Protein AF-A0A1H4CIN2-F1 (afdb_monomer)

Foldseek 3Di:
DDDPDDPPPPVPPPVVDDDDDDAQFWFFFDPDPPGHTFTWGWHDDPDPFWTWTHGPVDPPPDDIDIGGPVRGDGGPVCVVVVVVVVVVVVVQVVCVVVVHDDDDPPPPVVVVVPPDDDPPDPPPPPDPPCPPDPDDQKDALCRLCVVVVHDSVVVVVCVVVVLQDWDDDPNGTMHGPVSSVVSVVPDDDDDD

Sequence (192 aa):
MRNIAYPSAMSDVDVSRRPQMEVDQVWAWHSKKHGSLVPARITDTSGRIRVRAQRTDLPDSAPPIDDLRVNFWCLWDQRDAYLEMRHWLGARLTALQRGEPVGPPNRPWERRKRDGGVSDAYVIREAPSAMSAPRRVAYTLSAAAEECGVSPSFLREFVNHNDLVVHYANSKVIILAEDLHSWIESLPTERA

pLDDT: mean 78.69, std 22.23, range [24.52, 98.06]

Secondary structure (DSSP, 8-state):
---------SS---TTSPPPP-TT-EEEE-SSTTPPPEEEEEEE--SSSEEEEEESSS-TTSPPEEEEGGGEEEEGGGHHHHHHHHHHHHHHHHHHHTT----S---GGGGGGTTS----------------PPPPSEEEHHHHHHHHTS-HHHHHHHHHHT-S--EEETTEEEEEHHHHHHHHHHSPPP--

Nearest PDB structures (foldseek):
  6ama-assembly1_B  TM=7.822E-01  e=9.815E-02  Streptomyces venezuelae
  3mp8-assembly1_A  TM=7.828E-01  e=1.783E+00  Escherichia coli K-12
  6t83-assembly1_Ey  TM=5.391E-01  e=1.318E+00  Saccharomyces cerevisiae
  3jbp-assembly1_AI  TM=6.233E-01  e=4.688E+00  Plasmodium falciparum 3D7
  7r81-assembly1_H1  TM=5.371E-01  e=4.980E+00  Neurospora crassa

Mean predicted aligned error: 17.15 Å

Solvent-accessible surface area (backbone atoms only — not comparable to full-atom values): 12129 Å² total; per-residue (Å²): 134,86,82,81,78,77,79,92,69,76,86,76,66,57,82,87,59,75,77,84,82,52,68,73,42,48,24,27,28,40,97,45,102,83,48,74,73,42,52,27,29,26,70,40,64,89,46,94,57,41,34,31,25,39,52,71,88,50,63,89,87,54,81,66,46,76,43,52,50,83,45,48,75,46,49,44,93,46,41,63,64,50,50,54,50,52,51,51,52,51,53,50,52,55,33,54,76,70,72,45,86,80,70,78,84,81,52,78,80,61,60,76,67,73,86,67,85,81,84,77,74,79,73,76,70,72,72,79,74,85,66,75,69,79,78,66,69,60,29,44,61,61,55,46,16,62,73,71,74,48,53,50,67,58,57,48,50,36,44,75,70,66,70,41,74,72,44,70,65,95,84,43,66,34,32,42,44,66,48,54,50,54,45,60,71,67,50,85,77,83,79,130

Radius of gyration: 24.26 Å; Cα contacts (8 Å, |Δi|>4): 176; chains: 1; bounding box: 50×56×61 Å

Structure (mmCIF, N/CA/C/O backbone):
data_AF-A0A1H4CIN2-F1
#
_entry.id   AF-A0A1H4CIN2-F1
#
loop_
_atom_site.group_PDB
_atom_site.id
_atom_site.type_symbol
_atom_site.label_atom_id
_atom_site.label_alt_id
_atom_site.label_comp_id
_atom_site.label_asym_id
_atom_site.label_entity_id
_atom_site.label_seq_id
_atom_site.pdbx_PDB_ins_code
_atom_site.Cartn_x
_atom_site.Cartn_y
_atom_site.Cartn_z
_atom_site.occupancy
_atom_site.B_iso_or_equiv
_atom_site.auth_seq_id
_atom_site.auth_comp_id
_atom_site.auth_asym_id
_atom_site.auth_atom_id
_atom_site.pdbx_PDB_model_num
ATOM 1 N N . MET A 1 1 ? -6.478 -34.739 -26.837 1.00 37.50 1 MET A N 1
ATOM 2 C CA . MET A 1 1 ? -6.104 -33.322 -27.059 1.00 37.50 1 MET A CA 1
ATOM 3 C C . MET A 1 1 ? -6.449 -32.542 -25.796 1.00 37.50 1 MET A C 1
ATOM 5 O O . MET A 1 1 ? -7.388 -32.922 -25.114 1.00 37.50 1 MET A O 1
ATOM 9 N N . ARG A 1 2 ? -5.581 -31.609 -25.395 1.00 31.22 2 ARG A N 1
ATOM 10 C CA . ARG A 1 2 ? -5.331 -31.212 -23.997 1.00 31.22 2 ARG A CA 1
ATOM 11 C C . ARG A 1 2 ? -6.478 -30.401 -23.372 1.00 31.22 2 ARG A C 1
ATOM 13 O O . ARG A 1 2 ? -6.851 -29.362 -23.900 1.00 31.22 2 ARG A O 1
ATOM 20 N N . ASN A 1 3 ? -6.958 -30.869 -22.219 1.00 24.52 3 ASN A N 1
ATOM 21 C CA . ASN A 1 3 ? -7.787 -30.115 -21.279 1.00 24.52 3 ASN A CA 1
ATOM 22 C C . ASN A 1 3 ? -6.940 -28.990 -20.668 1.00 24.52 3 ASN A C 1
ATOM 24 O O . ASN A 1 3 ? -5.958 -29.269 -19.980 1.00 24.52 3 ASN A O 1
ATOM 28 N N . ILE A 1 4 ? -7.310 -27.734 -20.912 1.00 30.77 4 ILE A N 1
ATOM 29 C CA . ILE A 1 4 ? -6.764 -26.587 -20.182 1.00 30.77 4 ILE A CA 1
ATOM 30 C C . ILE A 1 4 ? -7.596 -26.465 -18.906 1.00 30.77 4 ILE A C 1
ATOM 32 O O . ILE A 1 4 ? -8.681 -25.888 -18.902 1.00 30.77 4 ILE A O 1
ATOM 36 N N . ALA A 1 5 ? -7.114 -27.086 -17.832 1.00 28.55 5 ALA A N 1
ATOM 37 C CA . ALA A 1 5 ? -7.638 -26.842 -16.499 1.00 28.55 5 ALA A CA 1
ATOM 38 C C . ALA A 1 5 ? -7.259 -25.410 -16.098 1.00 28.55 5 ALA A C 1
ATOM 40 O O . ALA A 1 5 ? -6.078 -25.097 -15.954 1.00 28.55 5 ALA A O 1
ATOM 41 N N . TYR A 1 6 ? -8.252 -24.535 -15.940 1.00 31.67 6 TYR A N 1
ATOM 42 C CA . TYR A 1 6 ? -8.041 -23.249 -15.281 1.00 31.67 6 TYR A CA 1
ATOM 43 C C . TYR A 1 6 ? -7.752 -23.519 -13.798 1.00 31.67 6 TYR A C 1
ATOM 45 O O . TYR A 1 6 ? -8.560 -24.187 -13.145 1.00 31.67 6 TYR A O 1
ATOM 53 N N . PRO A 1 7 ? -6.620 -23.052 -13.243 1.00 34.38 7 PRO A N 1
ATOM 54 C CA . PRO A 1 7 ? -6.323 -23.263 -11.839 1.00 34.38 7 PRO A CA 1
ATOM 55 C C . PRO A 1 7 ? -7.346 -22.513 -10.984 1.00 34.38 7 PRO A C 1
ATOM 57 O O . PRO A 1 7 ? -7.502 -21.296 -11.070 1.00 34.38 7 PRO A O 1
ATOM 60 N N . SER A 1 8 ? -8.033 -23.273 -10.137 1.00 37.00 8 SER A N 1
ATOM 61 C CA . SER A 1 8 ? -8.977 -22.823 -9.113 1.00 37.00 8 SER A CA 1
ATOM 62 C C . SER A 1 8 ? -8.246 -22.125 -7.947 1.00 37.00 8 SER A C 1
ATOM 64 O O . SER A 1 8 ? -8.440 -22.477 -6.790 1.00 37.00 8 SER A O 1
ATOM 66 N N . ALA A 1 9 ? -7.358 -21.173 -8.257 1.00 37.25 9 ALA A N 1
ATOM 67 C CA . ALA A 1 9 ? -6.330 -20.638 -7.361 1.00 37.25 9 ALA A CA 1
ATOM 68 C C . ALA A 1 9 ? -6.414 -19.107 -7.193 1.00 37.25 9 ALA A C 1
ATOM 70 O O . ALA A 1 9 ? -5.410 -18.405 -7.263 1.00 37.25 9 ALA A O 1
ATOM 71 N N . MET A 1 10 ? -7.617 -18.566 -6.981 1.00 39.25 10 MET A N 1
ATOM 72 C CA . MET A 1 10 ? -7.801 -17.156 -6.576 1.00 39.25 10 MET A CA 1
ATOM 73 C C . MET A 1 10 ? -8.381 -16.991 -5.162 1.00 39.25 10 MET A C 1
ATOM 75 O O . MET A 1 10 ? -8.721 -15.878 -4.767 1.00 39.25 10 MET A O 1
ATOM 79 N N . SER A 1 11 ? -8.504 -18.073 -4.390 1.00 39.62 11 SER A N 1
ATOM 80 C CA . SER A 1 11 ? -8.902 -18.033 -2.974 1.00 39.62 11 SER A CA 1
ATOM 81 C C . SER A 1 11 ? -7.735 -17.775 -2.012 1.00 39.62 11 SER A C 1
ATOM 83 O O . SER A 1 11 ? -7.990 -17.337 -0.899 1.00 39.62 11 SER A O 1
ATOM 85 N N . ASP A 1 12 ? -6.486 -17.949 -2.462 1.00 34.50 12 ASP A N 1
ATOM 86 C CA . ASP A 1 12 ? -5.261 -17.774 -1.658 1.00 34.50 12 ASP A CA 1
ATOM 87 C C . ASP A 1 12 ? -4.277 -16.770 -2.280 1.00 34.50 12 ASP A C 1
ATOM 89 O O . ASP A 1 12 ? -3.063 -16.857 -2.086 1.00 34.50 12 ASP A O 1
ATOM 93 N N . VAL A 1 13 ? -4.765 -15.797 -3.060 1.00 43.66 13 VAL A N 1
ATOM 94 C CA . VAL A 1 13 ? -3.913 -14.657 -3.416 1.00 43.66 13 VAL A CA 1
ATOM 95 C C . VAL A 1 13 ? -3.816 -13.795 -2.169 1.00 43.66 13 VAL A C 1
ATOM 97 O O . VAL A 1 13 ? -4.656 -12.928 -1.928 1.00 43.66 13 VAL A O 1
ATOM 100 N N . ASP A 1 14 ? -2.795 -14.068 -1.362 1.00 41.41 14 ASP A N 1
ATOM 101 C CA . ASP A 1 14 ? -2.304 -13.148 -0.351 1.00 41.41 14 ASP A CA 1
ATOM 102 C C . ASP A 1 14 ? -1.889 -11.848 -1.057 1.00 41.41 14 ASP A C 1
ATOM 104 O O . ASP A 1 14 ? -0.736 -11.635 -1.431 1.00 41.41 14 ASP A O 1
ATOM 108 N N . VAL A 1 15 ? -2.868 -10.965 -1.264 1.00 44.53 15 VAL A N 1
ATOM 109 C CA . VAL A 1 15 ? -2.703 -9.628 -1.849 1.00 44.53 15 VAL A CA 1
ATOM 110 C C . VAL A 1 15 ? -1.723 -8.770 -1.044 1.00 44.53 15 VAL A C 1
ATOM 112 O O . VAL A 1 15 ? -1.296 -7.724 -1.535 1.00 44.53 15 VAL A O 1
ATOM 115 N N . SER A 1 16 ? -1.335 -9.196 0.167 1.00 44.06 16 SER A N 1
ATOM 116 C CA . SER A 1 16 ? -0.325 -8.508 0.968 1.00 44.06 16 SER A CA 1
ATOM 117 C C . SER A 1 16 ? 1.109 -8.780 0.493 1.00 44.06 16 SER A C 1
ATOM 119 O O . SER A 1 16 ? 1.984 -7.932 0.693 1.00 44.06 16 SER A O 1
ATOM 121 N N . ARG A 1 17 ? 1.367 -9.888 -0.221 1.00 56.72 17 ARG A N 1
ATOM 122 C CA . ARG A 1 17 ? 2.682 -10.196 -0.802 1.00 56.72 17 ARG A CA 1
ATOM 123 C C . ARG A 1 17 ? 2.666 -9.992 -2.310 1.00 56.72 17 ARG A C 1
ATOM 125 O O . ARG A 1 17 ? 2.213 -10.839 -3.072 1.00 56.72 17 ARG A O 1
ATOM 132 N N . ARG A 1 18 ? 3.231 -8.865 -2.762 1.00 67.06 18 ARG A N 1
ATOM 133 C CA . ARG A 1 18 ? 3.520 -8.678 -4.192 1.00 67.06 18 ARG A CA 1
ATOM 134 C C . ARG A 1 18 ? 4.393 -9.843 -4.683 1.00 67.06 18 ARG A C 1
ATOM 136 O O . ARG A 1 18 ? 5.397 -10.126 -4.021 1.00 67.06 18 ARG A O 1
ATOM 143 N N . PRO A 1 19 ? 4.063 -10.473 -5.826 1.00 78.88 19 PRO A N 1
ATOM 144 C CA . PRO A 1 19 ? 4.885 -11.540 -6.369 1.00 78.88 19 PRO A CA 1
ATOM 145 C C . PRO A 1 19 ? 6.327 -11.064 -6.576 1.00 78.88 19 PRO A C 1
ATOM 147 O O . PRO A 1 19 ? 6.600 -9.877 -6.818 1.00 78.88 19 PRO A O 1
ATOM 150 N N . GLN A 1 20 ? 7.272 -11.988 -6.424 1.00 88.88 20 GLN A N 1
ATOM 151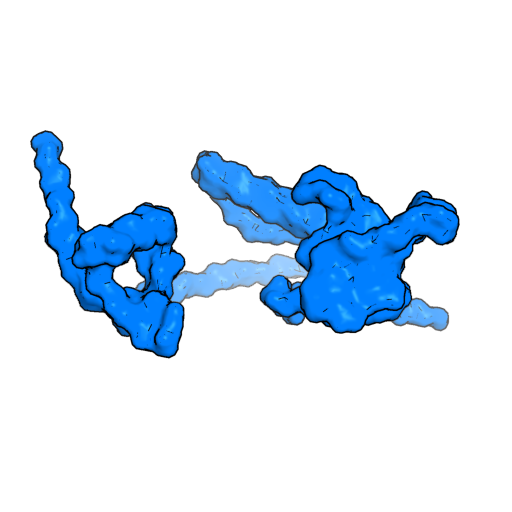 C CA . GLN A 1 20 ? 8.670 -11.684 -6.675 1.00 88.88 20 GLN A CA 1
ATOM 152 C C . GLN A 1 20 ? 8.857 -11.437 -8.178 1.00 88.88 20 GLN A C 1
ATOM 154 O O . GLN A 1 20 ? 8.553 -12.302 -8.986 1.00 88.88 20 GLN A O 1
ATOM 159 N N . MET A 1 21 ? 9.307 -10.234 -8.545 1.00 94.06 21 MET A N 1
ATOM 160 C CA . MET A 1 21 ? 9.685 -9.909 -9.919 1.00 94.06 21 MET A CA 1
ATOM 161 C C . MET A 1 21 ? 10.936 -10.690 -10.302 1.00 94.06 21 MET A C 1
ATOM 163 O O . MET A 1 21 ? 11.905 -10.689 -9.537 1.00 94.06 21 MET A O 1
ATOM 167 N N . GLU A 1 22 ? 10.912 -11.287 -11.486 1.00 95.06 22 GLU A N 1
ATOM 168 C CA . GLU A 1 22 ? 12.031 -12.018 -12.079 1.00 95.06 22 GLU A CA 1
ATOM 169 C C . GLU A 1 22 ? 12.402 -11.399 -13.430 1.00 95.06 22 GLU A C 1
ATOM 171 O O . GLU A 1 22 ? 11.578 -10.745 -14.077 1.00 95.06 22 GLU A O 1
ATOM 176 N N . VAL A 1 23 ? 13.652 -11.601 -13.849 1.00 96.56 23 VAL A N 1
ATOM 177 C CA . VAL A 1 23 ? 14.140 -11.196 -15.176 1.00 96.56 23 VAL A CA 1
ATOM 178 C C . VAL A 1 23 ? 13.324 -11.914 -16.263 1.00 96.56 23 VAL A C 1
ATOM 180 O O . VAL A 1 23 ? 12.830 -13.016 -16.047 1.00 96.56 23 VAL A O 1
ATOM 183 N N . ASP A 1 24 ? 13.129 -11.254 -17.404 1.00 96.88 24 ASP A N 1
ATOM 184 C CA . ASP A 1 24 ? 12.328 -11.681 -18.562 1.00 96.88 24 ASP A CA 1
ATOM 185 C C . ASP A 1 24 ? 10.804 -11.738 -18.377 1.00 96.88 24 ASP A C 1
ATOM 187 O O . ASP A 1 24 ? 10.074 -11.851 -19.368 1.00 96.88 24 ASP A O 1
ATOM 191 N N . GLN A 1 25 ? 10.284 -11.564 -17.160 1.00 97.19 25 GLN A N 1
ATOM 192 C CA . GLN A 1 25 ? 8.843 -11.420 -16.949 1.00 97.19 25 GLN A CA 1
ATOM 193 C C . GLN A 1 25 ? 8.321 -10.110 -17.554 1.00 97.19 25 GLN A C 1
ATOM 195 O O . GLN A 1 25 ? 8.983 -9.075 -17.489 1.00 97.19 25 GLN A O 1
ATOM 200 N N . VAL A 1 26 ? 7.095 -10.118 -18.086 1.00 97.50 26 VAL A N 1
ATOM 201 C CA . VAL A 1 26 ? 6.425 -8.903 -18.576 1.00 97.50 26 VAL A CA 1
ATOM 202 C C . VAL A 1 26 ? 5.431 -8.416 -17.528 1.00 97.50 26 VAL A C 1
ATOM 204 O O . VAL A 1 26 ? 4.499 -9.127 -17.159 1.00 97.50 26 VAL A O 1
ATOM 207 N N . TRP A 1 27 ? 5.628 -7.191 -17.058 1.00 97.38 27 TRP A N 1
ATOM 208 C CA . TRP A 1 27 ? 4.834 -6.555 -16.015 1.00 97.38 27 TRP A CA 1
ATOM 209 C C . TRP A 1 27 ? 4.073 -5.347 -16.554 1.00 97.38 27 TRP A C 1
ATOM 211 O O . TRP A 1 27 ? 4.514 -4.655 -17.472 1.00 97.38 27 TRP A O 1
ATOM 221 N N . ALA A 1 28 ? 2.925 -5.069 -15.945 1.00 96.62 28 ALA A N 1
ATOM 222 C CA . ALA A 1 28 ? 2.161 -3.857 -16.176 1.00 96.62 28 ALA A CA 1
ATOM 223 C C . ALA A 1 28 ? 2.806 -2.678 -15.431 1.00 96.62 28 ALA A C 1
ATOM 225 O O . ALA A 1 28 ? 2.755 -2.599 -14.198 1.00 96.62 28 ALA A O 1
ATOM 226 N N . TRP A 1 29 ? 3.400 -1.760 -16.192 1.00 96.50 29 TRP A N 1
ATOM 227 C CA . TRP A 1 29 ? 4.086 -0.569 -15.691 1.00 96.50 29 TRP A CA 1
ATOM 228 C C . TRP A 1 29 ? 3.343 0.712 -16.083 1.00 96.50 29 TRP A C 1
ATOM 230 O O . TRP A 1 29 ? 2.664 0.765 -17.107 1.00 96.50 29 TRP A O 1
ATOM 240 N N . HIS A 1 30 ? 3.493 1.771 -15.285 1.00 93.56 30 HIS A N 1
ATOM 241 C CA . HIS A 1 30 ? 3.115 3.128 -15.680 1.00 93.56 30 HIS A CA 1
ATOM 242 C C . HIS A 1 30 ? 4.168 4.146 -15.220 1.00 93.56 30 HIS A C 1
ATOM 244 O O . HIS A 1 30 ? 4.752 4.005 -14.148 1.00 93.56 30 HIS A O 1
ATOM 250 N N . SER A 1 31 ? 4.335 5.247 -15.953 1.00 84.06 31 SER A N 1
ATOM 251 C CA . SER A 1 31 ? 5.223 6.352 -15.543 1.00 84.06 31 SER A CA 1
ATOM 252 C C . SER A 1 31 ? 4.582 7.342 -14.565 1.00 84.06 31 SER A C 1
ATOM 254 O O . SER A 1 31 ? 5.268 8.162 -13.962 1.00 84.06 31 SER A O 1
ATOM 256 N N . LYS A 1 32 ? 3.250 7.318 -14.428 1.00 85.44 32 LYS A N 1
ATOM 257 C CA . LYS A 1 32 ? 2.472 8.293 -13.648 1.00 85.44 32 LYS A CA 1
ATOM 258 C C . LYS A 1 32 ? 1.407 7.583 -12.824 1.00 85.44 32 LYS A C 1
ATOM 260 O O . LYS A 1 32 ? 0.792 6.649 -13.319 1.00 85.44 32 LYS A O 1
ATOM 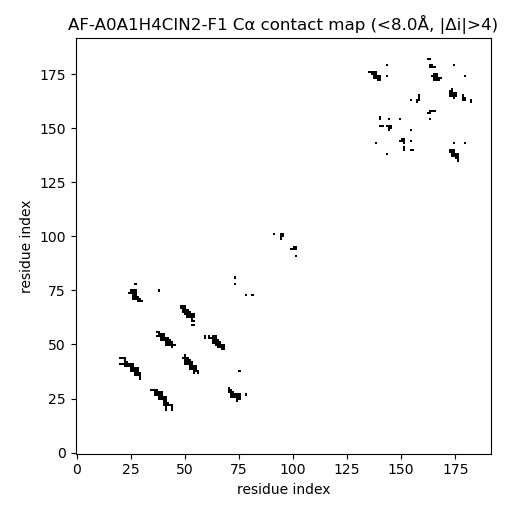265 N N . LYS A 1 33 ? 1.094 8.115 -11.636 1.00 72.44 33 LYS A N 1
ATOM 266 C CA . LYS A 1 33 ? 0.115 7.588 -10.651 1.00 72.44 33 LYS A CA 1
ATOM 267 C C . LYS A 1 33 ? -1.269 7.203 -11.229 1.00 72.44 33 LYS A C 1
ATOM 269 O O . LYS A 1 33 ? -1.980 6.384 -10.647 1.00 72.44 33 LYS A O 1
ATOM 274 N N . HIS A 1 34 ? -1.641 7.765 -12.382 1.00 73.00 34 HIS A N 1
ATOM 275 C CA . HIS A 1 34 ? -2.892 7.495 -13.106 1.00 73.00 34 HIS A CA 1
ATOM 276 C C . HIS A 1 34 ? -2.683 7.261 -14.616 1.00 73.00 34 HIS A C 1
ATOM 278 O O . HIS A 1 34 ? -3.601 7.454 -15.407 1.00 73.00 34 HIS A O 1
ATOM 284 N N . GLY A 1 35 ? -1.468 6.897 -15.033 1.00 82.06 35 GLY A N 1
ATOM 285 C CA . GLY A 1 35 ? -1.170 6.590 -16.429 1.00 82.06 35 GLY A CA 1
ATOM 286 C C . GLY A 1 35 ? -1.794 5.269 -16.879 1.00 82.06 35 GLY A C 1
ATOM 287 O O . GLY A 1 35 ? -2.092 4.396 -16.063 1.00 82.06 35 GLY A O 1
ATOM 288 N N . SER A 1 36 ? -1.954 5.117 -18.195 1.00 90.19 36 SER A N 1
ATOM 289 C CA . SER A 1 36 ? -2.284 3.818 -18.785 1.00 90.19 36 SER A CA 1
ATOM 290 C C . SER A 1 36 ? -1.163 2.821 -18.502 1.00 90.19 36 SER A C 1
ATOM 292 O O . SER A 1 36 ? 0.014 3.166 -18.610 1.00 90.19 36 SER A O 1
ATOM 294 N N . LEU A 1 37 ? -1.539 1.595 -18.136 1.00 94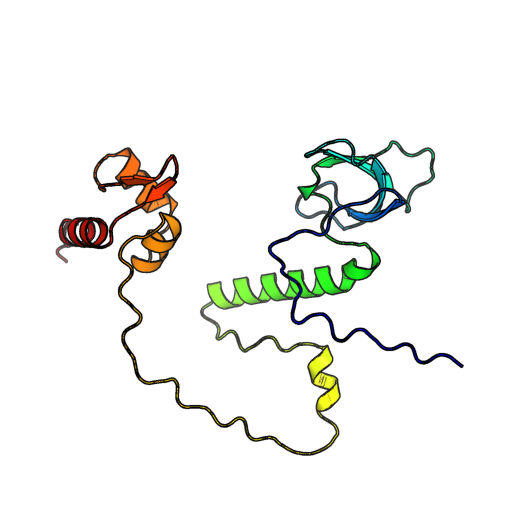.31 37 LEU A N 1
ATOM 295 C CA . LEU A 1 37 ? -0.587 0.502 -17.970 1.00 94.31 37 LEU A CA 1
ATOM 296 C C . LEU A 1 37 ? -0.056 0.081 -19.340 1.00 94.31 37 LEU A C 1
ATOM 298 O O . LEU A 1 37 ? -0.845 -0.165 -20.253 1.00 94.31 37 LEU A O 1
ATOM 302 N N . VAL A 1 38 ? 1.262 -0.034 -19.452 1.00 96.25 38 VAL A N 1
ATOM 303 C CA . VAL A 1 38 ? 1.963 -0.505 -20.649 1.00 96.25 38 VAL A CA 1
ATOM 304 C C . VAL A 1 38 ? 2.837 -1.718 -20.301 1.00 96.25 38 VAL A C 1
ATOM 306 O O . VAL A 1 38 ? 3.247 -1.863 -19.142 1.00 96.25 38 VAL A O 1
ATOM 309 N N . PRO A 1 39 ? 3.105 -2.608 -21.268 1.00 97.50 39 PRO A N 1
ATOM 310 C CA . PRO A 1 39 ? 3.846 -3.834 -21.010 1.00 97.50 39 PRO A CA 1
ATOM 311 C C . PRO A 1 39 ? 5.355 -3.579 -20.962 1.00 97.50 39 PRO A C 1
ATOM 313 O O . PRO A 1 39 ? 5.958 -3.142 -21.947 1.00 97.50 39 PRO A O 1
ATOM 316 N N . ALA A 1 40 ? 5.983 -3.908 -19.835 1.00 97.69 40 ALA A N 1
ATOM 317 C CA . ALA A 1 40 ? 7.417 -3.752 -19.618 1.00 97.69 40 ALA A CA 1
ATOM 318 C C . ALA A 1 40 ? 8.061 -5.090 -19.227 1.00 97.69 40 ALA A C 1
ATOM 320 O O . ALA A 1 40 ? 7.701 -5.686 -18.213 1.00 97.69 40 ALA A O 1
ATOM 321 N N . ARG A 1 41 ? 9.019 -5.562 -20.028 1.00 98.06 41 ARG A N 1
ATOM 322 C CA . ARG A 1 41 ? 9.817 -6.760 -19.751 1.00 98.06 41 ARG A CA 1
ATOM 323 C C . ARG A 1 41 ? 10.941 -6.421 -18.785 1.00 98.06 41 ARG A C 1
ATOM 325 O O . ARG A 1 41 ? 11.718 -5.515 -19.060 1.00 98.06 41 ARG A O 1
ATOM 332 N N . ILE A 1 42 ? 11.052 -7.146 -17.685 1.00 97.81 42 ILE A N 1
ATOM 333 C CA . ILE A 1 42 ? 12.082 -6.913 -16.674 1.00 97.81 42 ILE A CA 1
ATOM 334 C C . ILE A 1 42 ? 13.444 -7.361 -17.199 1.00 97.81 42 ILE A C 1
ATOM 336 O O . ILE A 1 42 ? 13.5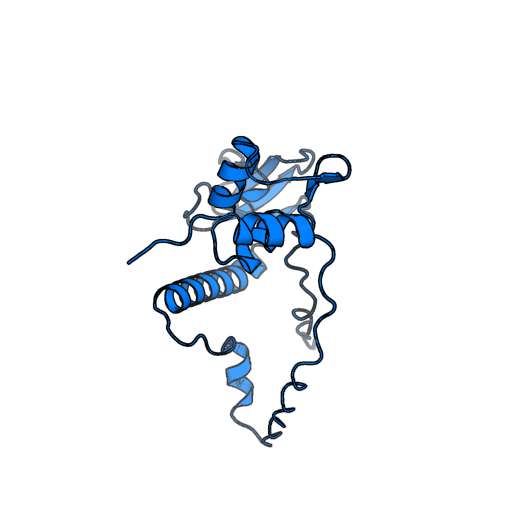88 -8.483 -17.672 1.00 97.81 42 ILE A O 1
ATOM 340 N N . THR A 1 43 ? 14.443 -6.487 -17.107 1.00 97.44 43 THR A N 1
ATOM 341 C CA . THR A 1 43 ? 15.817 -6.766 -17.551 1.00 97.44 43 THR A CA 1
ATOM 342 C C . THR A 1 43 ? 16.789 -6.891 -16.384 1.00 97.44 43 THR A C 1
ATOM 344 O O . THR A 1 43 ? 17.775 -7.610 -16.496 1.00 97.44 43 THR A O 1
ATOM 347 N N . ASP A 1 44 ? 16.516 -6.232 -15.255 1.00 96.44 44 ASP A N 1
ATOM 348 C CA . ASP A 1 44 ? 17.372 -6.292 -14.069 1.00 96.44 44 ASP A CA 1
ATOM 349 C C . ASP A 1 44 ? 16.568 -6.069 -12.777 1.00 96.44 44 ASP A C 1
ATOM 351 O O . ASP A 1 44 ? 15.845 -5.078 -12.632 1.00 96.44 44 ASP A O 1
ATOM 355 N N . THR A 1 45 ? 16.730 -6.989 -11.822 1.00 94.31 45 THR A N 1
ATOM 356 C CA . THR A 1 45 ? 16.130 -6.960 -10.476 1.00 94.31 45 THR A CA 1
ATOM 357 C C . THR A 1 45 ? 17.172 -6.895 -9.355 1.00 9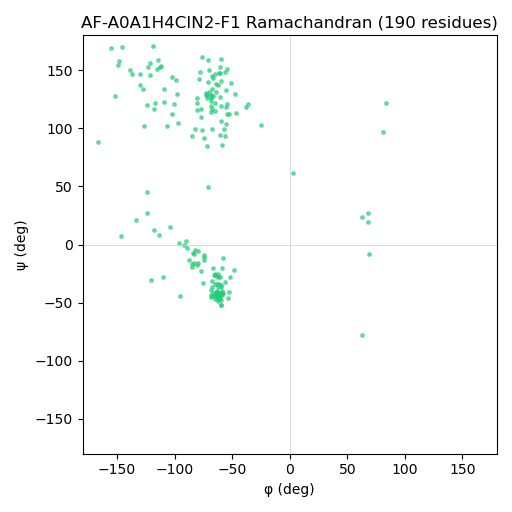4.31 45 THR A C 1
ATOM 359 O O . THR A 1 45 ? 16.835 -7.140 -8.198 1.00 94.31 45 THR A O 1
ATOM 362 N N . SER A 1 46 ? 18.439 -6.610 -9.670 1.00 88.06 46 SER A N 1
ATOM 363 C CA . SER A 1 46 ? 19.535 -6.501 -8.695 1.00 88.06 46 SER A CA 1
ATOM 364 C C . SER A 1 46 ? 19.289 -5.402 -7.654 1.00 88.06 46 SER A C 1
ATOM 366 O O . SER A 1 46 ? 19.723 -5.501 -6.504 1.00 88.06 46 SER A O 1
ATOM 368 N N . GLY A 1 47 ? 18.531 -4.367 -8.027 1.00 85.06 47 GLY A N 1
ATOM 369 C CA . GLY A 1 47 ? 18.073 -3.327 -7.121 1.00 85.06 47 GLY A CA 1
ATOM 370 C C . GLY A 1 47 ? 16.990 -3.822 -6.158 1.00 85.06 47 GLY A C 1
ATOM 371 O O . GLY A 1 47 ? 15.943 -4.326 -6.556 1.00 85.06 47 GLY A O 1
ATOM 372 N N . ARG A 1 48 ? 17.182 -3.579 -4.854 1.00 84.06 48 ARG A N 1
ATOM 373 C CA . ARG A 1 48 ? 16.174 -3.911 -3.826 1.00 84.06 48 ARG A CA 1
ATOM 374 C C . ARG A 1 48 ? 14.849 -3.160 -4.023 1.00 84.06 48 ARG A C 1
ATOM 376 O O . ARG A 1 48 ? 13.787 -3.680 -3.691 1.00 84.06 48 ARG A O 1
ATOM 383 N N . ILE A 1 49 ? 14.921 -1.921 -4.513 1.00 90.38 49 ILE A N 1
ATOM 384 C CA . ILE A 1 49 ? 13.773 -1.004 -4.643 1.00 90.38 49 ILE A CA 1
ATOM 385 C C . ILE A 1 49 ? 13.557 -0.572 -6.097 1.00 90.38 49 ILE A C 1
ATOM 387 O O . ILE A 1 49 ? 12.422 -0.305 -6.486 1.00 90.38 49 ILE A O 1
ATOM 391 N N . ARG A 1 50 ? 14.624 -0.497 -6.898 1.00 93.88 50 ARG A N 1
ATOM 392 C CA . ARG A 1 50 ? 14.571 -0.099 -8.308 1.00 93.88 50 ARG A CA 1
ATOM 393 C C . ARG A 1 50 ? 14.668 -1.324 -9.202 1.00 93.88 50 ARG A C 1
ATOM 395 O O . ARG A 1 50 ? 15.381 -2.265 -8.869 1.00 93.88 50 ARG A O 1
ATOM 402 N N . VAL A 1 51 ? 13.955 -1.287 -10.315 1.00 95.25 51 VAL A N 1
ATOM 403 C CA . VAL A 1 51 ? 13.916 -2.348 -11.318 1.00 95.25 51 VAL A CA 1
ATOM 404 C C . VAL A 1 51 ? 14.160 -1.707 -12.674 1.00 95.25 51 VAL A C 1
ATOM 406 O O . VAL A 1 51 ? 13.605 -0.639 -12.956 1.00 95.25 51 VAL A O 1
ATOM 409 N N . ARG A 1 52 ? 14.980 -2.354 -13.508 1.00 97.19 52 ARG A N 1
ATOM 410 C CA . ARG A 1 52 ? 15.106 -1.966 -14.913 1.00 97.19 52 ARG A CA 1
ATOM 411 C C . ARG A 1 52 ? 14.260 -2.860 -15.795 1.00 97.19 52 ARG A C 1
ATOM 413 O O . ARG A 1 52 ? 14.143 -4.064 -15.554 1.00 97.19 52 ARG A O 1
ATOM 420 N N . ALA A 1 53 ? 13.653 -2.254 -16.804 1.00 97.56 53 ALA A N 1
ATOM 421 C CA . ALA A 1 53 ? 12.774 -2.939 -17.733 1.00 97.56 53 ALA A CA 1
ATOM 422 C C . ALA A 1 53 ? 12.842 -2.320 -19.134 1.00 97.56 53 ALA A C 1
ATOM 424 O O . ALA A 1 53 ? 13.178 -1.151 -19.289 1.00 97.56 53 ALA A O 1
ATOM 425 N N . GLN A 1 54 ? 12.468 -3.086 -20.152 1.00 97.94 54 GLN A N 1
ATOM 426 C CA . GLN A 1 54 ? 12.306 -2.625 -21.526 1.00 97.94 54 GLN A CA 1
ATOM 427 C C . GLN A 1 54 ? 10.821 -2.607 -21.885 1.00 97.94 54 GLN A C 1
ATOM 429 O O . GLN A 1 54 ? 10.097 -3.570 -21.626 1.00 97.94 54 GLN A O 1
ATOM 434 N N . ARG A 1 55 ? 10.343 -1.524 -22.503 1.00 96.94 55 ARG A N 1
ATOM 435 C CA . ARG A 1 55 ? 8.978 -1.483 -23.043 1.00 96.94 55 ARG A CA 1
ATOM 436 C C . ARG A 1 55 ? 8.864 -2.420 -24.234 1.00 96.94 55 ARG A C 1
ATOM 438 O O . ARG A 1 55 ? 9.655 -2.318 -25.160 1.00 96.94 55 ARG A O 1
ATOM 445 N N . THR A 1 56 ? 7.871 -3.302 -24.208 1.00 96.00 56 THR A N 1
ATOM 446 C CA . THR A 1 56 ? 7.642 -4.267 -25.302 1.00 96.00 56 THR A CA 1
ATOM 447 C C . THR A 1 56 ? 6.761 -3.707 -26.416 1.00 96.00 56 THR A C 1
ATOM 449 O O . THR A 1 56 ? 6.692 -4.282 -27.495 1.00 96.00 56 THR A O 1
ATOM 452 N N . ASP A 1 57 ? 6.092 -2.581 -26.165 1.00 93.44 57 ASP A N 1
ATOM 453 C CA . ASP A 1 57 ? 5.285 -1.856 -27.145 1.00 93.44 57 ASP A CA 1
ATOM 454 C C . ASP A 1 57 ? 6.084 -0.804 -27.933 1.00 93.44 57 ASP A C 1
ATOM 456 O O . ASP A 1 57 ? 5.548 -0.153 -28.827 1.00 93.44 57 ASP A O 1
ATOM 460 N N . LEU A 1 58 ? 7.364 -0.629 -27.602 1.00 93.19 58 LEU A N 1
ATOM 461 C CA . LEU A 1 58 ? 8.300 0.251 -28.294 1.00 93.19 58 LEU A CA 1
ATOM 462 C C . LEU A 1 58 ? 9.408 -0.572 -28.964 1.00 93.19 58 LEU A C 1
ATOM 464 O O . LEU A 1 58 ? 9.660 -1.699 -28.543 1.00 93.19 58 LEU A O 1
ATOM 468 N N . PRO A 1 59 ? 10.097 -0.019 -29.980 1.00 93.62 59 PRO A N 1
ATOM 469 C CA . PRO A 1 59 ? 11.283 -0.662 -30.536 1.00 93.62 59 PRO A CA 1
ATOM 470 C C . PRO A 1 59 ? 12.379 -0.823 -29.474 1.00 93.62 59 PRO A C 1
ATOM 472 O O . PRO A 1 59 ? 12.498 0.001 -28.564 1.00 93.62 59 PRO A O 1
ATOM 475 N N . ASP A 1 60 ? 13.238 -1.828 -29.646 1.00 90.44 60 ASP A N 1
ATOM 476 C CA . ASP A 1 60 ? 14.343 -2.138 -28.722 1.00 90.44 60 ASP A CA 1
ATOM 477 C C . ASP A 1 60 ? 15.343 -0.981 -28.545 1.00 90.44 60 ASP A C 1
ATOM 479 O O . ASP A 1 60 ? 16.053 -0.914 -27.547 1.00 90.44 60 ASP A O 1
ATOM 483 N N . SER A 1 61 ? 15.375 -0.027 -29.483 1.00 90.69 61 SER A N 1
ATOM 484 C CA . SER A 1 61 ? 16.185 1.192 -29.391 1.00 90.69 61 SER A CA 1
ATOM 485 C C . SER A 1 61 ? 15.640 2.229 -28.403 1.00 90.69 61 SER A C 1
ATOM 487 O O . SER A 1 61 ? 16.286 3.252 -28.171 1.00 90.69 61 SER A O 1
ATOM 489 N N . ALA A 1 62 ? 14.431 2.034 -27.870 1.00 92.69 62 ALA A N 1
ATOM 490 C CA . ALA A 1 62 ? 13.866 2.921 -26.866 1.00 92.69 62 ALA A CA 1
ATOM 491 C C . ALA A 1 62 ? 14.670 2.831 -25.558 1.00 92.69 62 ALA A C 1
ATOM 493 O O . ALA A 1 62 ? 15.104 1.740 -25.181 1.00 92.69 62 ALA A O 1
ATOM 494 N N . PRO A 1 63 ? 14.850 3.955 -24.840 1.00 94.75 63 PRO A N 1
ATOM 495 C CA . PRO A 1 63 ? 15.605 3.956 -23.596 1.00 94.75 63 PRO A CA 1
ATOM 496 C C . PRO A 1 63 ? 14.965 3.007 -22.568 1.00 94.75 63 PRO A C 1
ATOM 498 O O . PRO A 1 63 ? 13.731 2.976 -22.458 1.00 94.75 63 PRO A O 1
ATOM 501 N N . PRO A 1 64 ? 15.778 2.263 -21.795 1.00 96.19 64 PRO A N 1
ATOM 502 C CA . PRO A 1 64 ? 15.261 1.368 -20.774 1.00 96.19 64 PRO A CA 1
ATOM 503 C C . PRO A 1 64 ? 14.562 2.166 -19.670 1.00 96.19 64 PRO A C 1
ATOM 505 O O . PRO A 1 64 ? 14.958 3.279 -19.315 1.00 96.19 64 PRO A O 1
ATOM 508 N N . ILE A 1 65 ? 13.523 1.571 -19.096 1.00 96.62 65 ILE A N 1
ATOM 509 C CA . ILE A 1 65 ? 12.890 2.048 -17.872 1.00 96.62 65 ILE A CA 1
ATOM 510 C C . ILE A 1 65 ? 13.840 1.743 -16.714 1.00 96.62 65 ILE A C 1
ATOM 512 O O . ILE A 1 65 ? 14.273 0.606 -16.556 1.00 96.62 65 ILE A O 1
ATOM 516 N N . ASP A 1 66 ? 14.111 2.739 -15.876 1.00 96.56 66 ASP A N 1
ATOM 517 C CA . ASP A 1 66 ? 14.746 2.580 -14.567 1.00 96.56 66 ASP A CA 1
ATOM 518 C C . ASP A 1 66 ? 13.837 3.259 -13.539 1.00 96.56 66 ASP A C 1
ATOM 520 O O . ASP A 1 66 ? 13.783 4.489 -13.457 1.00 96.56 66 ASP A O 1
ATOM 524 N N . ASP A 1 67 ? 13.063 2.465 -12.798 1.00 95.44 67 ASP A N 1
ATOM 525 C CA . ASP A 1 67 ? 11.988 2.983 -11.952 1.00 95.44 67 ASP A CA 1
ATOM 526 C C . ASP A 1 67 ? 11.805 2.161 -10.668 1.00 95.44 67 ASP A C 1
ATOM 528 O O . ASP A 1 67 ? 12.399 1.099 -10.475 1.00 95.44 67 ASP A O 1
ATOM 532 N N . LEU A 1 68 ? 10.994 2.666 -9.743 1.00 93.56 68 LEU A N 1
ATOM 533 C CA 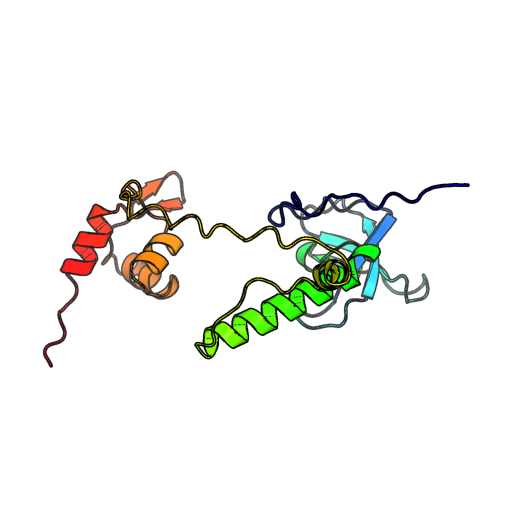. LEU A 1 68 ? 10.684 1.992 -8.494 1.00 93.56 68 LEU A CA 1
ATOM 534 C C . LEU A 1 68 ? 9.796 0.771 -8.742 1.00 93.56 68 LEU A C 1
ATOM 536 O O . LEU A 1 68 ? 8.797 0.828 -9.459 1.00 93.56 68 LEU A O 1
ATOM 540 N N . ARG A 1 69 ? 10.079 -0.307 -8.012 1.00 92.94 69 ARG A N 1
ATOM 541 C CA . ARG A 1 69 ? 9.306 -1.555 -7.993 1.00 92.94 69 ARG A CA 1
ATOM 542 C C . ARG A 1 69 ? 7.813 -1.333 -7.731 1.00 92.94 69 ARG A C 1
ATOM 544 O O . ARG A 1 69 ? 6.977 -2.107 -8.184 1.00 92.94 69 ARG A O 1
ATOM 551 N N . VAL A 1 70 ? 7.458 -0.258 -7.019 1.00 91.06 70 VAL A N 1
ATOM 552 C CA . VAL A 1 70 ? 6.060 0.089 -6.729 1.00 91.06 70 VAL A CA 1
ATOM 553 C C . VAL A 1 70 ? 5.246 0.452 -7.976 1.00 91.06 70 VAL A C 1
ATOM 555 O O . VAL A 1 70 ? 4.034 0.235 -7.951 1.00 91.06 70 VAL A O 1
ATOM 558 N N . ASN A 1 71 ? 5.899 0.917 -9.049 1.00 93.75 71 ASN A N 1
ATOM 559 C CA . ASN A 1 71 ? 5.277 1.313 -10.319 1.00 93.75 71 ASN A CA 1
ATOM 560 C C . ASN A 1 71 ? 4.994 0.128 -11.261 1.00 93.75 71 ASN A C 1
ATOM 562 O O . ASN A 1 71 ? 4.366 0.312 -12.304 1.00 93.75 71 ASN A O 1
ATOM 566 N N . PHE A 1 72 ? 5.413 -1.080 -10.876 1.00 94.00 72 PHE A N 1
ATOM 567 C CA . PHE A 1 72 ? 5.077 -2.343 -11.529 1.00 94.00 72 PHE A CA 1
ATOM 568 C C . PHE A 1 72 ? 3.987 -3.038 -10.704 1.00 94.00 72 PHE A C 1
ATOM 570 O O . PHE A 1 72 ? 4.204 -3.411 -9.547 1.00 94.00 72 PHE A O 1
ATOM 577 N N . TRP A 1 73 ? 2.781 -3.144 -11.261 1.00 91.31 73 TRP A N 1
ATOM 578 C CA . TRP A 1 73 ? 1.579 -3.453 -10.474 1.00 91.31 73 TRP A CA 1
ATOM 579 C C . TRP A 1 73 ? 1.217 -4.933 -10.445 1.00 91.31 73 TRP A C 1
ATOM 581 O O . TRP A 1 73 ? 0.873 -5.457 -9.388 1.00 91.31 73 TRP A O 1
ATOM 591 N N . CYS A 1 74 ? 1.276 -5.586 -11.599 1.00 93.25 74 CYS A N 1
ATOM 592 C CA . CYS A 1 74 ? 0.951 -6.997 -11.784 1.00 93.25 74 CYS A CA 1
ATOM 593 C C . CYS A 1 74 ? 1.686 -7.537 -13.016 1.00 93.25 74 CYS A C 1
ATOM 595 O O . CYS A 1 74 ? 2.246 -6.760 -13.797 1.00 93.25 74 CYS A O 1
ATOM 597 N N . LEU A 1 75 ? 1.670 -8.857 -13.194 1.00 95.38 75 LEU A N 1
ATOM 598 C CA . LEU A 1 75 ? 2.072 -9.471 -14.456 1.00 95.38 75 LEU A CA 1
ATOM 599 C C . LEU A 1 75 ? 1.142 -9.001 -15.582 1.00 95.38 75 LEU A C 1
ATOM 601 O O . LEU A 1 75 ? -0.036 -8.716 -15.359 1.00 95.38 75 LEU A O 1
ATOM 605 N N . TRP A 1 76 ? 1.677 -8.875 -16.795 1.00 95.81 76 TRP A N 1
ATOM 606 C CA . TRP A 1 76 ? 0.923 -8.318 -17.919 1.00 95.81 76 TRP A CA 1
ATOM 607 C C . TRP A 1 76 ? -0.281 -9.178 -18.326 1.00 95.81 76 TRP A C 1
ATOM 609 O O . TRP A 1 76 ? -1.323 -8.636 -18.684 1.00 95.81 76 TRP A O 1
ATOM 619 N N . ASP A 1 77 ? -0.177 -10.500 -18.208 1.00 93.00 77 ASP A N 1
ATOM 620 C CA . ASP A 1 77 ? -1.277 -11.448 -18.433 1.00 93.00 77 ASP A CA 1
ATOM 621 C C . ASP A 1 77 ? -2.409 -11.331 -17.392 1.00 93.00 77 ASP A C 1
ATOM 623 O O . ASP A 1 77 ? -3.545 -11.716 -17.659 1.00 93.00 77 ASP A O 1
ATOM 627 N N . GLN A 1 78 ? -2.127 -10.741 -16.228 1.00 92.12 78 GLN A N 1
ATOM 628 C CA . GLN A 1 78 ? -3.088 -10.462 -15.157 1.00 92.12 78 GLN A CA 1
ATOM 629 C C . GLN A 1 78 ? -3.645 -9.031 -15.203 1.00 92.12 78 GLN A C 1
ATOM 631 O O . GLN A 1 78 ? -4.450 -8.654 -14.346 1.00 92.12 78 GLN A O 1
ATOM 636 N N . ARG A 1 79 ? -3.237 -8.217 -16.189 1.00 93.31 79 ARG A N 1
ATOM 637 C CA . ARG A 1 79 ? -3.599 -6.794 -16.294 1.00 93.31 79 ARG A CA 1
ATOM 638 C C . ARG A 1 79 ? -5.108 -6.571 -16.252 1.00 93.31 79 ARG A C 1
ATOM 640 O O . ARG A 1 79 ? -5.558 -5.679 -15.536 1.00 93.31 79 ARG A O 1
ATOM 647 N N . ASP A 1 80 ? -5.878 -7.346 -17.008 1.00 86.06 80 ASP A N 1
ATOM 648 C CA . ASP A 1 80 ? -7.320 -7.115 -17.134 1.00 86.06 80 ASP A CA 1
ATOM 649 C C . ASP A 1 80 ? -8.041 -7.419 -15.818 1.00 86.06 80 ASP A C 1
ATOM 651 O O . ASP A 1 80 ? -8.787 -6.579 -15.318 1.00 86.06 80 ASP A O 1
ATOM 655 N N . ALA A 1 81 ? -7.707 -8.540 -15.171 1.00 83.94 81 ALA A N 1
ATOM 656 C CA . ALA A 1 81 ? -8.206 -8.869 -13.837 1.00 83.94 81 ALA A CA 1
ATOM 657 C C . ALA A 1 81 ? -7.832 -7.793 -12.799 1.00 83.94 81 ALA A C 1
ATOM 659 O O . ALA A 1 81 ? -8.648 -7.412 -11.955 1.00 83.94 81 ALA A O 1
ATOM 660 N N . TYR A 1 82 ? -6.610 -7.255 -12.875 1.00 87.44 82 TYR A N 1
ATOM 661 C CA . TYR A 1 82 ? -6.169 -6.155 -12.019 1.00 87.44 82 TYR A CA 1
ATOM 662 C C . TYR A 1 82 ? -6.975 -4.866 -12.267 1.00 87.44 82 TYR A C 1
ATOM 664 O O . TYR A 1 82 ? -7.385 -4.201 -11.311 1.00 87.44 82 TYR A O 1
ATOM 672 N N . LEU A 1 83 ? -7.230 -4.504 -13.529 1.00 86.25 83 LEU A N 1
ATOM 673 C CA . LEU A 1 83 ? -8.015 -3.320 -13.887 1.00 86.25 83 LEU A CA 1
ATOM 674 C C . LEU A 1 83 ? -9.480 -3.457 -13.462 1.00 86.25 83 LEU A C 1
ATOM 676 O O . LEU A 1 83 ? -10.032 -2.505 -12.909 1.00 86.25 83 LEU A O 1
ATOM 680 N N . GLU A 1 84 ? -10.084 -4.633 -13.644 1.00 81.06 84 GLU A N 1
ATOM 681 C CA . GLU A 1 84 ? -11.432 -4.938 -13.156 1.00 81.06 84 GLU A CA 1
ATOM 682 C C . GLU A 1 84 ? -11.521 -4.793 -11.633 1.00 81.06 84 GLU A C 1
ATOM 684 O O . GLU A 1 84 ? -12.408 -4.104 -11.122 1.00 81.06 84 GLU A O 1
ATOM 689 N N . MET A 1 85 ? -10.563 -5.369 -10.898 1.00 81.69 85 MET A N 1
ATOM 690 C CA . MET A 1 85 ? -10.500 -5.248 -9.441 1.00 81.69 85 MET A CA 1
ATOM 691 C C . MET A 1 85 ? -10.335 -3.788 -9.001 1.00 81.69 85 MET A C 1
ATOM 69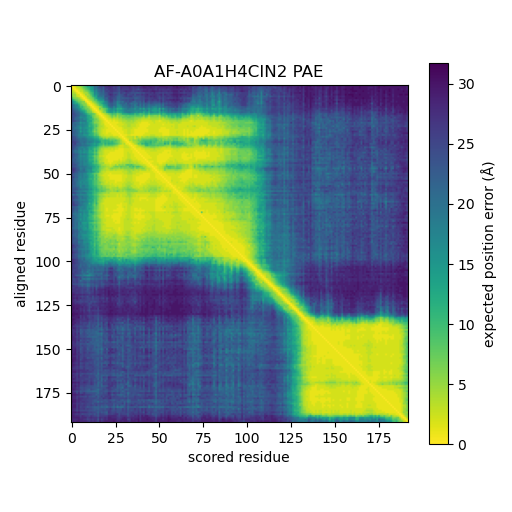3 O O . MET A 1 85 ? -11.019 -3.340 -8.081 1.00 81.69 85 MET A O 1
ATOM 697 N N . ARG A 1 86 ? -9.459 -3.019 -9.660 1.00 80.75 86 ARG A N 1
ATOM 698 C CA . ARG A 1 86 ? -9.246 -1.596 -9.354 1.00 80.75 86 ARG A CA 1
ATOM 699 C C . ARG A 1 86 ? -10.499 -0.765 -9.623 1.00 80.75 86 ARG A C 1
ATOM 701 O O . ARG A 1 86 ? -10.839 0.089 -8.805 1.00 80.75 86 ARG A O 1
ATOM 708 N N . HIS A 1 87 ? -11.182 -1.013 -10.739 1.00 78.56 87 HIS A N 1
ATOM 709 C CA . HIS A 1 87 ? -12.450 -0.363 -11.062 1.00 78.56 87 HIS A CA 1
ATOM 710 C C . HIS A 1 87 ? -13.513 -0.683 -10.003 1.00 78.56 87 HIS A C 1
ATOM 712 O O . HIS A 1 87 ? -14.178 0.222 -9.498 1.00 78.56 87 HIS A O 1
ATOM 718 N N . TRP A 1 88 ? -13.617 -1.952 -9.600 1.00 78.62 88 TRP A N 1
ATOM 719 C CA . TRP A 1 88 ? -14.534 -2.384 -8.549 1.00 78.62 88 TRP A CA 1
ATOM 720 C C . TRP A 1 88 ? -14.234 -1.729 -7.192 1.00 78.62 88 TRP A C 1
ATOM 722 O O . TRP A 1 88 ? -15.149 -1.219 -6.546 1.00 78.62 88 TRP A O 1
ATOM 732 N N . LEU A 1 89 ? -12.964 -1.676 -6.775 1.00 75.44 89 LEU A N 1
ATOM 733 C CA . LEU A 1 89 ? -12.557 -0.995 -5.540 1.00 75.44 89 LEU A CA 1
ATOM 734 C C . LEU A 1 89 ? -12.892 0.500 -5.580 1.00 75.44 89 LEU A C 1
ATOM 736 O O . LEU A 1 89 ? -13.392 1.036 -4.593 1.00 75.44 89 LEU A O 1
ATOM 740 N N . GLY A 1 90 ? -12.662 1.160 -6.718 1.00 76.25 90 GLY A N 1
ATOM 741 C CA . GLY A 1 90 ? -13.033 2.561 -6.919 1.00 76.25 90 GLY A CA 1
ATOM 742 C C . GLY A 1 90 ? -14.536 2.786 -6.752 1.00 76.25 90 GLY A C 1
ATOM 743 O O . GLY A 1 90 ? -14.942 3.607 -5.934 1.00 76.25 90 GLY A O 1
ATOM 744 N N . ALA A 1 91 ? -15.359 2.000 -7.453 1.00 75.25 91 ALA A N 1
ATOM 745 C CA . ALA A 1 91 ? -16.816 2.082 -7.359 1.00 75.25 91 ALA A CA 1
ATOM 746 C C . ALA A 1 91 ? -17.322 1.831 -5.929 1.00 75.25 91 ALA A C 1
ATOM 748 O O . ALA A 1 91 ? -18.185 2.555 -5.436 1.00 75.25 91 ALA A O 1
ATOM 749 N N . ARG A 1 92 ? -16.742 0.845 -5.233 1.00 74.44 92 ARG A N 1
ATOM 750 C CA . ARG A 1 92 ? -17.073 0.531 -3.839 1.00 74.44 92 ARG A CA 1
ATOM 751 C C . ARG A 1 92 ? -16.747 1.681 -2.888 1.00 74.44 92 ARG A C 1
ATOM 753 O O . ARG A 1 92 ? -17.570 2.005 -2.038 1.00 74.44 92 ARG A O 1
ATOM 760 N N . LEU A 1 93 ? -15.569 2.291 -3.015 1.00 74.31 93 LEU A N 1
ATOM 761 C CA . LEU A 1 93 ? -15.188 3.440 -2.190 1.00 74.31 93 LEU A CA 1
ATOM 762 C C . LEU A 1 93 ? -16.127 4.628 -2.426 1.00 74.31 93 LEU A C 1
ATOM 764 O O . LEU A 1 93 ? -16.562 5.256 -1.465 1.00 74.31 93 LEU A O 1
ATOM 768 N N . THR A 1 94 ? -16.497 4.896 -3.681 1.00 78.94 94 THR A N 1
ATOM 769 C CA . THR A 1 94 ? -17.472 5.944 -4.015 1.00 78.94 94 THR A CA 1
ATOM 770 C C . THR A 1 94 ? -18.854 5.661 -3.422 1.00 78.94 94 THR A C 1
ATOM 772 O O . THR A 1 94 ? -19.478 6.578 -2.896 1.00 78.94 94 THR A O 1
ATOM 775 N N . ALA A 1 95 ? -19.323 4.411 -3.458 1.00 76.88 95 ALA A N 1
ATOM 776 C CA . ALA A 1 95 ? -20.597 4.021 -2.852 1.00 76.88 95 ALA A CA 1
ATOM 777 C C . ALA A 1 95 ? -20.591 4.222 -1.325 1.00 76.88 95 ALA A C 1
ATOM 779 O O . ALA A 1 95 ? -21.513 4.827 -0.781 1.00 76.88 95 ALA A O 1
ATOM 780 N N . LEU A 1 96 ? -19.513 3.815 -0.639 1.00 76.06 96 LEU A N 1
ATOM 781 C CA . LEU A 1 96 ? -19.354 4.041 0.805 1.00 76.06 96 LEU A CA 1
ATOM 782 C C . LEU A 1 96 ? -19.381 5.530 1.163 1.00 76.06 96 LEU A C 1
ATOM 784 O O . LEU A 1 96 ? -20.044 5.917 2.118 1.00 76.06 96 LEU A O 1
ATOM 788 N N . GLN A 1 97 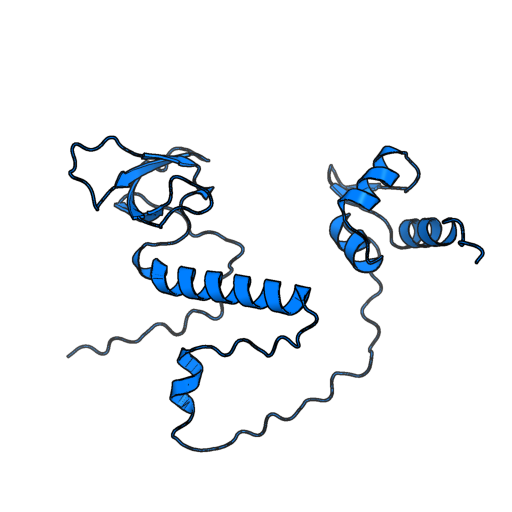? -18.708 6.372 0.376 1.00 78.12 97 GLN A N 1
ATOM 789 C CA . GLN A 1 97 ? -18.712 7.825 0.581 1.00 78.12 97 GLN A CA 1
ATOM 790 C C . GLN A 1 97 ? -20.104 8.452 0.430 1.00 78.12 97 GLN A C 1
ATOM 792 O O . GLN A 1 97 ? -20.362 9.505 1.003 1.00 78.12 97 GLN A O 1
ATOM 797 N N . ARG A 1 98 ? -21.000 7.815 -0.330 1.00 82.88 98 ARG A N 1
ATOM 798 C CA . ARG A 1 98 ? -22.386 8.259 -0.529 1.00 82.88 98 ARG A CA 1
ATOM 799 C C . ARG A 1 98 ? -23.373 7.646 0.466 1.00 82.88 98 ARG A C 1
ATOM 801 O O . ARG A 1 98 ? -24.559 7.942 0.382 1.00 82.88 98 ARG A O 1
ATOM 808 N N . GLY A 1 99 ? -22.911 6.791 1.382 1.00 85.19 99 GLY A N 1
ATOM 809 C CA . GLY A 1 99 ? -23.786 6.042 2.288 1.00 85.19 99 GLY A CA 1
ATOM 810 C C . GLY A 1 99 ? -24.636 4.983 1.578 1.00 85.19 99 GLY A C 1
ATOM 811 O O . GLY A 1 99 ? -25.651 4.546 2.115 1.00 85.19 99 GLY A O 1
ATOM 812 N N . GLU A 1 100 ? -24.252 4.573 0.366 1.00 79.25 100 GLU A N 1
ATOM 813 C CA . GLU A 1 100 ? -24.979 3.557 -0.390 1.00 79.25 100 GLU A CA 1
ATOM 814 C C . GLU A 1 100 ? -24.648 2.148 0.137 1.00 79.25 100 GLU A C 1
ATOM 816 O O . GLU A 1 100 ? -23.491 1.857 0.472 1.00 79.25 100 GLU A O 1
ATOM 821 N N . PRO A 1 101 ? -25.633 1.232 0.192 1.00 70.19 101 PRO A N 1
ATOM 822 C CA . PRO A 1 101 ? -25.388 -0.142 0.600 1.00 70.19 101 PRO A CA 1
ATOM 823 C C . PRO A 1 101 ? -24.474 -0.838 -0.415 1.00 70.19 101 PRO A C 1
ATOM 825 O O . PRO A 1 101 ? -24.838 -1.078 -1.567 1.00 70.19 101 PRO A O 1
ATOM 828 N N . VAL A 1 102 ? -23.275 -1.209 0.028 1.00 72.81 102 VAL A N 1
ATOM 829 C CA . VAL A 1 102 ? -22.349 -2.010 -0.773 1.00 72.81 102 VAL A CA 1
ATOM 830 C C . VAL A 1 102 ? -22.738 -3.478 -0.638 1.00 72.81 102 VAL A C 1
ATOM 832 O O . VAL A 1 102 ? -22.398 -4.134 0.345 1.00 72.81 102 VAL A O 1
ATOM 835 N N . GLY A 1 103 ? -23.450 -4.007 -1.633 1.00 60.72 103 GLY A N 1
ATOM 836 C CA . GLY A 1 103 ? -23.684 -5.448 -1.735 1.00 60.72 103 GLY A CA 1
ATOM 837 C C . GLY A 1 103 ? -22.369 -6.243 -1.842 1.00 60.72 103 GLY A C 1
ATOM 838 O O . GLY A 1 103 ? -21.329 -5.680 -2.213 1.00 60.72 103 GLY A O 1
ATOM 839 N N . PRO A 1 104 ? -22.376 -7.556 -1.537 1.00 53.97 104 PRO A N 1
ATOM 840 C CA . PRO A 1 104 ? -21.210 -8.406 -1.754 1.00 53.97 104 PRO A CA 1
ATOM 841 C C . PRO A 1 104 ? -20.734 -8.305 -3.214 1.00 53.97 104 PRO A C 1
ATOM 843 O O . PRO A 1 104 ? -21.541 -8.011 -4.102 1.00 53.97 104 PRO A O 1
ATOM 846 N N . PRO A 1 105 ? -19.426 -8.501 -3.480 1.00 54.75 105 PRO A N 1
ATOM 847 C CA . PRO A 1 105 ? -18.868 -8.380 -4.821 1.00 54.75 105 PRO A CA 1
ATOM 848 C C . PRO A 1 105 ? -19.672 -9.247 -5.783 1.00 54.75 105 PRO A C 1
ATOM 850 O O . PRO A 1 105 ? -19.632 -10.467 -5.698 1.00 54.75 105 PRO A O 1
ATOM 853 N N . ASN A 1 106 ? -20.388 -8.611 -6.706 1.00 55.25 106 ASN A N 1
ATOM 854 C CA . ASN A 1 106 ? -21.035 -9.300 -7.810 1.00 55.25 106 ASN A CA 1
ATOM 855 C C . ASN A 1 106 ? -19.901 -9.727 -8.754 1.00 55.25 106 ASN A C 1
ATOM 857 O O . ASN A 1 106 ? -19.509 -8.962 -9.638 1.00 55.25 106 ASN A O 1
ATOM 861 N N . ARG A 1 107 ? -19.264 -10.876 -8.496 1.00 56.03 107 ARG A N 1
ATOM 862 C CA . ARG A 1 107 ? -18.124 -11.314 -9.306 1.00 56.03 107 ARG A CA 1
ATOM 863 C C . ARG A 1 107 ? -18.648 -11.637 -10.714 1.00 56.03 107 ARG A C 1
ATOM 865 O O . ARG A 1 107 ? -19.592 -12.418 -10.840 1.00 56.03 107 ARG A O 1
ATOM 872 N N . PRO A 1 108 ? -18.072 -11.079 -11.793 1.00 48.62 108 PRO A N 1
ATOM 873 C CA . PRO A 1 108 ? -18.558 -11.321 -13.154 1.00 48.62 108 PRO A CA 1
ATOM 874 C C . PRO A 1 108 ? -18.600 -12.810 -13.541 1.00 48.62 108 PRO A C 1
ATOM 876 O O . PRO A 1 108 ? -19.510 -13.235 -14.250 1.00 48.62 108 PRO A O 1
ATOM 879 N N . TRP A 1 109 ? -17.680 -13.627 -13.018 1.00 49.88 109 TRP A N 1
ATOM 880 C CA . TRP A 1 109 ? -17.644 -15.076 -13.255 1.00 49.88 109 TRP A CA 1
ATOM 881 C C . TRP A 1 109 ? -18.727 -15.868 -12.501 1.00 49.88 109 TRP A C 1
ATOM 883 O O . TRP A 1 109 ? -19.007 -17.014 -12.847 1.00 49.88 109 TRP A O 1
ATOM 893 N N . GLU A 1 110 ? -19.393 -15.259 -11.522 1.00 48.06 110 GLU A N 1
ATOM 894 C CA . GLU A 1 110 ? -20.496 -15.860 -10.760 1.00 48.06 110 GLU A CA 1
ATOM 895 C C . GLU A 1 110 ? -21.830 -15.784 -11.525 1.00 48.06 110 GLU A C 1
ATOM 897 O O . GLU A 1 110 ? -22.742 -16.571 -11.273 1.00 48.06 110 GLU A O 1
ATOM 902 N N . ARG A 1 111 ? -21.934 -14.915 -12.548 1.00 49.97 111 ARG A N 1
ATOM 903 C CA . ARG A 1 111 ? -23.113 -14.860 -13.437 1.00 49.97 111 ARG A CA 1
ATOM 904 C C . ARG A 1 111 ? -23.312 -16.134 -14.254 1.00 49.97 111 ARG A C 1
ATOM 906 O O . ARG A 1 111 ? -24.447 -16.446 -14.591 1.00 49.97 111 ARG A O 1
ATOM 913 N N . ARG A 1 112 ? -22.249 -16.891 -14.552 1.00 48.69 112 ARG A N 1
ATOM 914 C CA . ARG A 1 112 ? -22.341 -18.095 -15.399 1.00 48.69 112 ARG A CA 1
ATOM 915 C C . ARG A 1 112 ? -22.967 -19.310 -14.715 1.00 48.69 112 ARG A C 1
ATOM 917 O O . ARG A 1 112 ? -23.278 -20.273 -15.402 1.00 48.69 112 ARG A O 1
ATOM 924 N N . LYS A 1 113 ? -23.173 -19.279 -13.395 1.00 43.94 113 LYS A N 1
ATOM 925 C CA . LYS A 1 113 ? -23.861 -20.361 -12.668 1.00 43.94 113 LYS A CA 1
ATOM 926 C C . LYS A 1 113 ? -25.377 -20.169 -12.562 1.00 43.94 113 LYS A C 1
ATOM 928 O O . LYS A 1 113 ? -26.038 -20.976 -11.921 1.00 43.94 113 LYS A O 1
ATOM 933 N N . ARG A 1 114 ? -25.945 -19.118 -13.165 1.00 48.25 114 ARG A N 1
ATOM 934 C CA . ARG A 1 114 ? -27.365 -18.779 -12.986 1.00 48.25 114 ARG A CA 1
ATOM 935 C C . ARG A 1 114 ? -28.333 -19.555 -13.902 1.00 48.25 114 ARG A C 1
ATOM 937 O O . ARG A 1 114 ? -29.529 -19.500 -13.653 1.00 48.25 114 ARG A O 1
ATOM 944 N N . ASP A 1 115 ? -27.833 -20.343 -14.860 1.00 46.31 115 ASP A N 1
ATOM 945 C CA . ASP A 1 115 ? -28.672 -21.046 -15.852 1.00 46.31 115 ASP A CA 1
ATOM 946 C C . ASP A 1 115 ? -28.862 -22.556 -15.602 1.00 46.31 115 ASP A C 1
ATOM 948 O O . ASP A 1 115 ? -29.315 -23.277 -16.488 1.00 46.31 115 ASP A O 1
ATOM 952 N N . GLY A 1 116 ? -28.559 -23.081 -14.410 1.00 44.09 116 GLY A N 1
ATOM 953 C CA . GLY A 1 116 ? -28.746 -24.516 -14.187 1.00 44.09 116 GLY A CA 1
ATOM 954 C C . GLY A 1 116 ? -28.687 -24.988 -12.745 1.00 44.09 116 GLY A C 1
ATOM 955 O O . GLY A 1 116 ? -27.646 -25.455 -12.306 1.00 44.09 116 GLY A O 1
ATOM 956 N N . GLY A 1 117 ? -29.845 -24.970 -12.082 1.00 44.34 117 GLY A N 1
ATOM 957 C CA . GLY A 1 117 ? -30.241 -26.027 -11.150 1.00 44.34 117 GLY A CA 1
ATOM 958 C C . GLY A 1 117 ? -29.711 -25.954 -9.715 1.00 44.34 117 GLY A C 1
ATOM 959 O O . GLY A 1 117 ? -28.525 -26.099 -9.458 1.00 44.34 117 GLY A O 1
ATOM 960 N N . VAL A 1 118 ? -30.679 -25.910 -8.796 1.00 38.38 118 VAL A N 1
ATOM 961 C CA . VAL A 1 118 ? -30.587 -26.123 -7.343 1.00 38.38 118 VAL A CA 1
ATOM 962 C C . VAL A 1 118 ? -30.092 -24.917 -6.546 1.00 38.38 118 VAL A C 1
ATOM 964 O O . VAL A 1 118 ? -28.908 -24.647 -6.370 1.00 38.38 118 VAL A O 1
ATOM 967 N N . SER A 1 119 ? -31.086 -24.209 -6.022 1.00 41.69 119 SER A N 1
ATOM 968 C CA . SER A 1 119 ? -30.999 -23.289 -4.903 1.00 41.69 119 SER A CA 1
ATOM 969 C C . SER A 1 119 ? -30.528 -24.056 -3.665 1.00 41.69 119 SER A C 1
ATOM 971 O O . SER A 1 119 ? -31.341 -24.612 -2.930 1.00 41.69 119 SER A O 1
ATOM 973 N N . ASP A 1 120 ? -29.223 -24.056 -3.400 1.00 36.81 120 ASP A N 1
ATOM 974 C CA . ASP A 1 120 ? -28.779 -24.159 -2.015 1.00 36.81 120 ASP A CA 1
ATOM 975 C C . ASP A 1 120 ? -29.201 -22.854 -1.348 1.00 36.81 120 ASP A C 1
ATOM 977 O O . ASP A 1 120 ? -28.612 -21.787 -1.541 1.00 36.81 120 ASP A O 1
ATOM 981 N N . ALA A 1 121 ? -30.323 -22.939 -0.635 1.00 38.69 121 ALA A N 1
ATOM 982 C CA . ALA A 1 121 ? -30.741 -21.934 0.312 1.00 38.69 121 ALA A CA 1
ATOM 983 C C . ALA A 1 121 ? -29.521 -21.589 1.167 1.00 38.69 121 ALA A C 1
ATOM 985 O O . ALA A 1 121 ? -29.020 -22.425 1.921 1.00 38.69 121 ALA A O 1
ATOM 986 N N . TYR A 1 122 ? -29.031 -20.357 1.034 1.00 42.56 122 TYR A N 1
ATOM 987 C CA . TYR A 1 122 ? -28.168 -19.783 2.046 1.00 42.56 122 TYR A CA 1
ATOM 988 C C . TYR A 1 122 ? -28.973 -19.829 3.339 1.00 42.56 122 TYR A C 1
ATOM 990 O O . TYR A 1 122 ? -29.852 -19.001 3.573 1.00 42.56 122 TYR A O 1
ATOM 998 N N . VAL A 1 123 ? -28.692 -20.836 4.164 1.00 39.16 123 VAL A N 1
ATOM 999 C CA . VAL A 1 123 ? -28.964 -20.778 5.588 1.00 39.16 123 VAL A CA 1
ATOM 1000 C C . VAL A 1 123 ? -28.236 -19.523 6.033 1.00 39.16 123 VAL A C 1
ATOM 1002 O O . VAL A 1 123 ? -27.005 -19.495 6.104 1.00 39.16 123 VAL A O 1
ATOM 1005 N N . ILE A 1 124 ? -28.999 -18.456 6.259 1.00 40.53 124 ILE A N 1
ATOM 1006 C CA . ILE A 1 124 ? -28.579 -17.376 7.130 1.00 40.53 124 ILE A CA 1
ATOM 1007 C C . ILE A 1 124 ? -28.284 -18.097 8.441 1.00 40.53 124 ILE A C 1
ATOM 1009 O O . ILE A 1 124 ? -29.189 -18.403 9.210 1.00 40.53 124 ILE A O 1
ATOM 1013 N N . ARG A 1 125 ? -27.022 -18.481 8.657 1.00 35.69 125 ARG A N 1
ATOM 1014 C CA . ARG A 1 125 ? -26.550 -18.703 10.012 1.00 35.69 125 ARG A CA 1
ATOM 1015 C C . ARG A 1 125 ? -26.763 -17.352 10.660 1.00 35.69 125 ARG A C 1
ATOM 1017 O O . ARG A 1 125 ? -26.086 -16.392 10.290 1.00 35.69 125 ARG A O 1
ATOM 1024 N N . GLU A 1 126 ? -27.777 -17.279 11.515 1.00 38.19 126 GLU A N 1
ATOM 1025 C CA . GLU A 1 126 ? -27.929 -16.214 12.491 1.00 38.19 126 GLU A CA 1
ATOM 1026 C C . GLU A 1 126 ? -26.526 -15.865 12.977 1.00 38.19 126 GLU A C 1
ATOM 1028 O O . GLU A 1 126 ? -25.763 -16.747 13.390 1.00 38.19 126 GLU A O 1
ATOM 1033 N N . ALA A 1 127 ? -26.140 -14.600 12.791 1.00 40.84 127 ALA A N 1
ATOM 1034 C CA . ALA A 1 127 ? -24.885 -14.104 13.319 1.00 40.84 127 ALA A CA 1
ATOM 1035 C C . ALA A 1 127 ? -24.818 -14.552 14.784 1.00 40.84 127 ALA A C 1
ATOM 1037 O O . ALA A 1 127 ? -25.815 -14.370 15.488 1.00 40.84 127 ALA A O 1
ATOM 1038 N N . PRO A 1 128 ? -23.720 -15.179 15.243 1.00 44.75 128 PRO A N 1
ATOM 1039 C CA . PRO A 1 128 ? -23.612 -15.543 16.642 1.00 44.75 128 PRO A CA 1
ATOM 1040 C C . PRO A 1 128 ? -23.851 -14.272 17.454 1.00 44.75 128 PRO A C 1
ATOM 1042 O O . PRO A 1 128 ? -23.075 -13.320 17.357 1.00 44.75 128 PRO A O 1
ATOM 1045 N N . SER A 1 129 ? -24.976 -14.245 18.176 1.00 47.09 129 SER A N 1
ATOM 1046 C CA . SER A 1 129 ? -25.311 -13.228 19.165 1.00 47.09 129 SER A CA 1
ATOM 1047 C C . SER A 1 129 ? -24.050 -12.844 19.909 1.00 47.09 129 SER A C 1
ATOM 1049 O O . SER A 1 129 ? -23.454 -13.726 20.516 1.00 47.09 129 SER A O 1
ATOM 1051 N N . ALA A 1 130 ? -23.662 -11.569 19.801 1.00 48.09 130 ALA A N 1
ATOM 1052 C CA . ALA A 1 130 ? -22.695 -10.819 20.602 1.00 48.09 130 ALA A CA 1
ATOM 1053 C C . ALA A 1 130 ? -21.960 -11.615 21.702 1.00 48.09 130 ALA A C 1
ATOM 1055 O O . ALA A 1 130 ? -22.043 -11.301 22.888 1.00 48.09 130 ALA A O 1
ATOM 1056 N N . MET A 1 131 ? -21.196 -12.636 21.316 1.00 44.78 131 MET A N 1
ATOM 1057 C CA . MET A 1 131 ? -20.209 -13.242 22.186 1.00 44.78 131 MET A CA 1
ATOM 1058 C C . MET A 1 131 ? -19.063 -12.254 22.186 1.00 44.78 131 MET A C 1
ATOM 1060 O O . MET A 1 131 ? -18.314 -12.180 21.214 1.00 44.78 131 MET A O 1
ATOM 1064 N N . SER A 1 132 ? -19.043 -11.435 23.240 1.00 54.34 132 SER A N 1
ATOM 1065 C CA . SER A 1 132 ? -18.040 -10.426 23.562 1.00 54.34 132 SER A CA 1
ATOM 1066 C C . SER A 1 132 ? -16.701 -10.778 22.923 1.00 54.34 132 SER A C 1
ATOM 1068 O O . SER A 1 132 ? -16.005 -11.681 23.395 1.00 54.34 132 SER A O 1
ATOM 1070 N N . ALA A 1 133 ? -16.358 -10.100 21.824 1.00 63.81 133 ALA A N 1
ATOM 1071 C CA . ALA A 1 133 ? -15.027 -10.224 21.256 1.00 63.81 133 ALA A CA 1
ATOM 1072 C C . ALA A 1 133 ? -14.025 -9.975 22.396 1.00 63.81 133 ALA A C 1
ATOM 1074 O O . ALA A 1 133 ? -14.286 -9.111 23.245 1.00 63.81 133 ALA A O 1
ATOM 1075 N N . PRO A 1 134 ? -12.929 -10.749 22.485 1.00 70.94 134 PRO A N 1
ATOM 1076 C CA . PRO A 1 134 ? -11.970 -10.571 23.562 1.00 70.94 134 PRO A CA 1
ATOM 1077 C C . PRO A 1 134 ? -11.519 -9.110 23.567 1.00 70.94 134 PRO A C 1
ATOM 1079 O O . PRO A 1 134 ? -11.031 -8.604 22.552 1.00 70.94 134 PRO A O 1
ATOM 1082 N N . ARG A 1 135 ? -11.749 -8.423 24.695 1.00 81.19 135 ARG A N 1
ATOM 1083 C CA . ARG A 1 135 ? -11.407 -7.009 24.862 1.00 81.19 135 ARG A CA 1
ATOM 1084 C C . ARG A 1 135 ? -9.921 -6.854 24.552 1.00 81.19 135 ARG A C 1
ATOM 1086 O O . ARG A 1 135 ? -9.084 -7.497 25.186 1.00 81.19 135 ARG A O 1
ATOM 1093 N N . ARG A 1 136 ? -9.595 -6.061 23.531 1.00 87.75 136 ARG A N 1
ATOM 1094 C CA . ARG A 1 136 ? -8.204 -5.841 23.125 1.00 87.75 136 ARG A CA 1
ATOM 1095 C C . ARG A 1 136 ? -7.479 -5.138 24.269 1.00 87.75 136 ARG A C 1
ATOM 1097 O O . ARG A 1 136 ? -7.980 -4.156 24.800 1.00 87.75 136 ARG A O 1
ATOM 1104 N N . VAL A 1 137 ? -6.309 -5.652 24.644 1.00 95.50 137 VAL A N 1
ATOM 1105 C CA . VAL A 1 137 ? -5.484 -5.068 25.718 1.00 95.50 137 VAL A CA 1
ATOM 1106 C C . VAL A 1 137 ? -4.773 -3.801 25.230 1.00 95.50 137 VAL A C 1
ATOM 1108 O O . VAL A 1 137 ? -4.576 -2.857 25.991 1.00 95.50 137 VAL A O 1
ATOM 1111 N N . ALA A 1 138 ? -4.411 -3.759 23.946 1.00 96.12 138 ALA A N 1
ATOM 1112 C CA . ALA A 1 138 ? -3.695 -2.643 23.351 1.00 96.12 138 ALA A CA 1
ATOM 1113 C C . ALA A 1 138 ? -4.040 -2.456 21.868 1.00 96.12 138 ALA A C 1
ATOM 1115 O O . ALA A 1 138 ? -4.402 -3.406 21.166 1.00 96.12 138 ALA A O 1
ATOM 1116 N N . TYR A 1 139 ? -3.872 -1.226 21.396 1.00 96.62 139 TYR A N 1
ATOM 1117 C CA . TYR A 1 139 ? -4.185 -0.771 20.051 1.00 96.62 139 TYR A CA 1
ATOM 1118 C C . TYR A 1 139 ? -2.943 -0.200 19.364 1.00 96.62 139 TYR A C 1
ATOM 1120 O O . TYR A 1 139 ? -2.089 0.442 19.974 1.00 96.62 139 TYR A O 1
ATOM 1128 N N . THR A 1 140 ? -2.856 -0.402 18.050 1.00 97.19 140 THR A N 1
ATOM 1129 C CA . THR A 1 140 ? -1.996 0.441 17.207 1.00 97.19 140 THR A CA 1
ATOM 1130 C C . THR A 1 140 ? -2.674 1.794 16.993 1.00 97.19 140 THR A C 1
ATOM 1132 O O . THR A 1 140 ? -3.892 1.885 17.122 1.00 97.19 140 THR A O 1
ATOM 1135 N N . LEU A 1 141 ? -1.926 2.824 16.586 1.00 96.69 141 LEU A N 1
ATOM 1136 C CA . LEU A 1 141 ? -2.498 4.151 16.307 1.00 96.69 141 LEU A CA 1
ATOM 1137 C C . LEU A 1 141 ? -3.690 4.100 15.325 1.00 96.69 141 LEU A C 1
ATOM 1139 O O . LEU A 1 141 ? -4.685 4.782 15.537 1.00 96.69 141 LEU A O 1
ATOM 1143 N N . SER A 1 142 ? -3.611 3.275 14.271 1.00 96.06 142 SER A N 1
ATOM 1144 C CA . SER A 1 142 ? -4.710 3.118 13.301 1.00 96.06 142 SER A CA 1
ATOM 1145 C C . SER A 1 142 ? -5.925 2.434 13.923 1.00 96.06 142 SER A C 1
ATOM 1147 O O . SER A 1 142 ? -7.043 2.891 13.731 1.00 96.06 142 SER A O 1
ATOM 1149 N N . ALA A 1 143 ? -5.705 1.372 14.702 1.00 95.38 143 ALA A N 1
ATOM 1150 C CA . ALA A 1 143 ? -6.791 0.645 15.353 1.00 95.38 143 ALA A CA 1
ATOM 1151 C C . ALA A 1 143 ? -7.481 1.488 16.437 1.00 95.38 143 ALA A C 1
ATOM 1153 O O . ALA A 1 143 ? -8.693 1.415 16.570 1.00 95.38 143 ALA A O 1
ATOM 1154 N N . ALA A 1 144 ? -6.725 2.301 17.181 1.00 96.75 144 ALA A N 1
ATOM 1155 C CA . ALA A 1 144 ? -7.283 3.251 18.143 1.00 96.75 144 ALA A CA 1
ATOM 1156 C C . ALA A 1 144 ? -8.124 4.327 17.441 1.00 96.75 144 ALA A C 1
ATOM 1158 O O . ALA A 1 144 ? -9.198 4.675 17.912 1.00 96.75 144 ALA A O 1
ATOM 1159 N N . ALA A 1 145 ? -7.662 4.823 16.288 1.00 96.56 145 ALA A N 1
ATOM 1160 C CA . ALA A 1 145 ? -8.405 5.802 15.497 1.00 96.56 145 ALA A CA 1
ATOM 1161 C C . ALA A 1 145 ? -9.740 5.231 14.994 1.00 96.56 145 ALA A C 1
ATOM 1163 O O . ALA A 1 145 ? -10.769 5.893 15.101 1.00 96.56 145 ALA A O 1
ATOM 1164 N N . GLU A 1 146 ? -9.723 3.989 14.503 1.00 94.69 146 GLU A N 1
ATOM 1165 C CA . GLU A 1 146 ? -10.923 3.257 14.088 1.00 94.69 146 GLU A CA 1
ATOM 1166 C C . GLU A 1 146 ? -11.901 3.046 15.252 1.00 94.69 146 GLU A C 1
ATOM 1168 O O . GLU A 1 146 ? -13.089 3.304 15.085 1.00 94.69 146 GLU A O 1
ATOM 1173 N N . GLU A 1 147 ? -11.406 2.640 16.426 1.00 94.69 147 GLU A N 1
ATOM 1174 C CA . GLU A 1 147 ? -12.229 2.420 17.626 1.00 94.69 147 GLU A CA 1
ATOM 1175 C C . GLU A 1 147 ? -12.901 3.717 18.107 1.00 94.69 147 GLU A C 1
ATOM 1177 O O . GLU A 1 147 ? -14.074 3.717 18.472 1.00 94.69 147 GLU A O 1
ATOM 1182 N N . CYS A 1 148 ? -12.183 4.843 18.054 1.00 94.06 148 CYS A N 1
ATOM 1183 C CA . CYS A 1 148 ? -12.698 6.153 18.457 1.00 94.06 148 CYS A CA 1
ATOM 1184 C C . CYS A 1 148 ? -13.521 6.862 17.367 1.00 94.06 148 CYS A C 1
ATOM 1186 O O . CYS A 1 148 ? -14.072 7.931 17.624 1.00 94.06 148 CYS A O 1
ATOM 1188 N N . GLY A 1 149 ? -13.568 6.334 16.139 1.00 95.31 149 GLY A N 1
ATOM 1189 C CA . GLY A 1 149 ? -14.234 6.991 15.010 1.00 95.31 149 GLY A CA 1
ATOM 1190 C C . GLY A 1 149 ? -13.553 8.283 14.532 1.00 95.31 149 GLY A C 1
ATOM 1191 O O . GLY A 1 149 ? -14.218 9.160 13.982 1.00 95.31 149 GLY A O 1
ATOM 1192 N N . VAL A 1 150 ? -12.237 8.420 14.723 1.00 95.56 150 VAL A N 1
ATOM 1193 C CA . VAL A 1 150 ? -11.448 9.602 14.326 1.00 95.56 150 VAL A CA 1
ATOM 1194 C C . VAL A 1 150 ? -10.369 9.244 13.302 1.00 95.56 150 VAL A C 1
ATOM 1196 O O . VAL A 1 150 ? -10.104 8.079 13.015 1.00 95.56 150 VAL A O 1
ATOM 1199 N N . SER A 1 151 ? -9.713 10.250 12.716 1.00 96.62 151 SER A N 1
ATOM 1200 C CA . SER A 1 151 ? -8.600 9.993 11.794 1.00 96.62 151 SER A CA 1
ATOM 1201 C C . SER A 1 151 ? -7.299 9.645 12.544 1.00 96.62 151 SER A C 1
ATOM 1203 O O . SER A 1 151 ? -7.036 10.200 13.613 1.00 96.62 151 SER A O 1
ATOM 1205 N N . PRO A 1 152 ? -6.404 8.808 11.981 1.00 96.50 152 PRO A N 1
ATOM 1206 C CA . PRO A 1 152 ? -5.103 8.536 12.600 1.00 96.50 152 PRO A CA 1
ATOM 1207 C C . PRO A 1 152 ? -4.209 9.775 12.736 1.00 96.50 152 PRO A C 1
ATOM 1209 O O . PRO A 1 152 ? -3.349 9.821 13.612 1.00 96.50 152 PRO A O 1
ATOM 1212 N N . SER A 1 153 ? -4.378 10.768 11.855 1.00 94.25 153 SER A N 1
ATOM 1213 C CA . SER A 1 153 ? -3.651 12.040 11.938 1.00 94.25 153 SER A CA 1
ATOM 1214 C C . SER A 1 153 ? -4.091 12.858 13.147 1.00 94.25 153 SER A C 1
ATOM 1216 O O . SER A 1 153 ? -3.231 13.395 13.831 1.00 94.25 153 SER A O 1
ATOM 1218 N N . PHE A 1 154 ? -5.392 12.864 13.452 1.00 96.00 154 PHE A N 1
ATOM 1219 C CA . PHE A 1 154 ? -5.942 13.526 14.633 1.00 96.00 154 PHE A CA 1
ATOM 1220 C C . PHE A 1 154 ? -5.346 12.946 15.920 1.00 96.00 154 PHE A C 1
ATOM 1222 O O . PHE A 1 154 ? -4.745 13.678 16.691 1.00 96.00 154 PHE A O 1
ATOM 1229 N N . LEU A 1 155 ? -5.372 11.618 16.111 1.00 96.25 155 LEU A N 1
ATOM 1230 C CA . LEU A 1 155 ? -4.719 11.010 17.284 1.00 96.25 155 LEU A CA 1
ATOM 1231 C C . LEU A 1 155 ? -3.215 11.302 17.340 1.00 96.25 155 LEU A C 1
ATOM 1233 O O . LEU A 1 155 ? -2.665 11.478 18.423 1.00 96.25 155 LEU A O 1
ATOM 1237 N N . ARG A 1 156 ? -2.535 11.379 16.189 1.00 96.44 156 ARG A N 1
ATOM 1238 C CA . ARG A 1 156 ? -1.108 11.724 16.148 1.00 96.44 156 ARG A CA 1
ATOM 1239 C C . ARG A 1 156 ? -0.838 13.132 16.684 1.00 96.44 156 ARG A C 1
ATOM 1241 O O . ARG A 1 156 ? 0.207 13.327 17.293 1.00 96.44 156 ARG A O 1
ATOM 1248 N N . GLU A 1 157 ? -1.745 14.085 16.482 1.00 96.69 157 GLU A N 1
ATOM 1249 C CA . GLU A 1 157 ? -1.625 15.431 17.053 1.00 96.69 157 GLU A CA 1
ATOM 1250 C C . GLU A 1 157 ? -1.636 15.373 18.586 1.00 96.69 157 GLU A C 1
ATOM 1252 O O . GLU A 1 157 ? -0.699 15.873 19.199 1.00 96.69 157 GLU A O 1
ATOM 1257 N N . PHE A 1 158 ? -2.579 14.655 19.206 1.00 95.88 158 PHE A N 1
ATOM 1258 C CA . PHE A 1 158 ? -2.617 14.489 20.672 1.00 95.88 158 PHE A CA 1
ATOM 1259 C C . PHE A 1 158 ? -1.382 13.775 21.229 1.00 95.88 158 PHE A C 1
ATOM 1261 O O . PHE A 1 158 ? -0.874 14.145 22.284 1.00 95.88 158 PHE A O 1
ATOM 1268 N N . VAL A 1 159 ? -0.848 12.786 20.505 1.00 95.69 159 VAL A N 1
ATOM 1269 C CA . VAL A 1 159 ? 0.424 12.149 20.883 1.00 95.69 159 VAL A CA 1
ATOM 1270 C C . VAL A 1 159 ? 1.575 13.157 20.830 1.00 95.69 159 VAL A C 1
ATOM 1272 O O . VAL A 1 159 ? 2.388 13.205 21.748 1.00 95.69 159 VAL A O 1
ATOM 1275 N N . ASN A 1 160 ? 1.642 13.991 19.789 1.00 95.38 160 ASN A N 1
ATOM 1276 C CA . ASN A 1 160 ? 2.689 15.008 19.651 1.00 95.38 160 ASN A CA 1
ATOM 1277 C C . ASN A 1 160 ? 2.581 16.120 20.708 1.00 95.38 160 ASN A C 1
ATOM 1279 O O . ASN A 1 160 ? 3.601 16.676 21.111 1.00 95.38 160 ASN A O 1
ATOM 1283 N N . HIS A 1 161 ? 1.363 16.437 21.151 1.00 94.69 161 HIS A N 1
ATOM 1284 C CA . HIS A 1 161 ? 1.104 17.393 22.228 1.00 94.69 161 HIS A CA 1
ATOM 1285 C C . HIS A 1 161 ? 1.308 16.802 23.634 1.00 94.69 161 HIS A C 1
ATOM 1287 O O . HIS A 1 161 ? 1.321 17.552 24.605 1.00 94.69 161 HIS A O 1
ATOM 1293 N N . ASN A 1 162 ? 1.583 15.495 23.742 1.00 96.44 162 ASN A N 1
ATOM 1294 C CA . ASN A 1 162 ? 1.653 14.731 24.995 1.00 96.44 162 ASN A CA 1
ATOM 1295 C C . ASN A 1 162 ? 0.326 14.678 25.775 1.00 96.44 162 ASN A C 1
ATOM 1297 O O . ASN A 1 162 ? 0.332 14.432 26.979 1.00 96.44 162 ASN A O 1
ATOM 1301 N N . ASP A 1 163 ? -0.800 14.860 25.088 1.00 95.81 163 ASP A N 1
ATOM 1302 C CA . ASP A 1 163 ? -2.144 14.765 25.670 1.00 95.81 163 ASP A CA 1
ATOM 1303 C C . ASP A 1 163 ? -2.663 13.317 25.703 1.00 95.81 163 ASP A C 1
ATOM 1305 O O . ASP A 1 163 ? -3.584 12.996 26.450 1.00 95.81 163 ASP A O 1
ATOM 1309 N N . LEU A 1 164 ? -2.077 12.426 24.893 1.00 97.00 164 LEU A N 1
ATOM 1310 C CA . LEU A 1 164 ? -2.393 10.998 24.860 1.00 97.00 164 LEU A CA 1
ATOM 1311 C C . LEU A 1 164 ? -1.169 10.169 25.261 1.00 97.00 164 LEU A C 1
ATOM 1313 O O . LEU A 1 164 ? -0.125 10.226 24.605 1.00 97.00 164 LEU A O 1
ATOM 1317 N N . VAL A 1 165 ? -1.319 9.357 26.309 1.00 97.00 165 VAL A N 1
ATOM 1318 C CA . VAL A 1 165 ? -0.267 8.450 26.786 1.00 97.00 165 VAL A CA 1
ATOM 1319 C C . VAL A 1 165 ? -0.040 7.337 25.765 1.00 97.00 165 VAL A C 1
ATOM 1321 O O . VAL A 1 165 ? -0.968 6.655 25.326 1.00 97.00 165 VAL A O 1
ATOM 1324 N N . VAL A 1 166 ? 1.224 7.145 25.388 1.00 97.31 166 VAL A N 1
ATOM 1325 C CA . VAL A 1 166 ? 1.651 6.109 24.448 1.00 97.31 166 VAL A CA 1
ATOM 1326 C C . VAL A 1 166 ? 2.809 5.301 25.006 1.00 97.31 166 VAL A C 1
ATOM 1328 O O . VAL A 1 166 ? 3.700 5.826 25.671 1.00 97.31 166 VAL A O 1
ATOM 1331 N N . HIS A 1 167 ? 2.834 4.021 24.655 1.00 97.31 167 HIS A N 1
ATOM 1332 C CA . HIS A 1 167 ? 3.904 3.090 24.989 1.00 97.31 167 HIS A CA 1
ATOM 1333 C C . HIS A 1 167 ? 4.651 2.682 23.726 1.00 97.31 167 HIS A C 1
ATOM 1335 O O . HIS A 1 167 ? 4.100 2.672 22.622 1.00 97.31 167 HIS A O 1
ATOM 1341 N N . TYR A 1 168 ? 5.916 2.305 23.883 1.00 96.06 168 TYR A N 1
ATOM 1342 C CA . TYR A 1 168 ? 6.759 1.887 22.770 1.00 96.06 168 TYR A CA 1
ATOM 1343 C C . TYR A 1 168 ? 7.191 0.437 22.950 1.00 96.06 168 TYR A C 1
ATOM 1345 O O . TYR A 1 168 ? 7.938 0.109 23.868 1.00 96.06 168 TYR A O 1
ATOM 1353 N N . ALA A 1 169 ? 6.774 -0.431 22.029 1.00 92.25 169 ALA A N 1
ATOM 1354 C CA . ALA A 1 169 ? 7.366 -1.756 21.882 1.00 92.25 169 ALA A CA 1
ATOM 1355 C C . ALA A 1 169 ? 8.410 -1.699 20.762 1.00 92.25 169 ALA A C 1
ATOM 1357 O O . ALA A 1 169 ? 8.071 -1.643 19.572 1.00 92.25 169 ALA A O 1
ATOM 1358 N N . ASN A 1 170 ? 9.687 -1.689 21.151 1.00 91.62 170 ASN A N 1
ATOM 1359 C CA . ASN A 1 170 ? 10.853 -1.420 20.302 1.00 91.62 170 ASN A CA 1
ATOM 1360 C C . ASN A 1 170 ? 10.842 0.002 19.712 1.00 91.62 170 ASN A C 1
ATOM 1362 O O . ASN A 1 170 ? 11.534 0.891 20.190 1.00 91.62 170 ASN A O 1
ATOM 1366 N N . SER A 1 171 ? 10.044 0.226 18.670 1.00 90.12 171 SER A N 1
ATOM 1367 C CA . SER A 1 171 ? 9.902 1.526 17.989 1.00 90.12 171 SER A CA 1
ATOM 1368 C C . SER A 1 171 ? 8.487 1.751 17.454 1.00 90.12 171 SER A C 1
ATOM 1370 O O . SER A 1 171 ? 8.243 2.692 16.704 1.00 90.12 171 SER A O 1
ATOM 1372 N N . LYS A 1 172 ? 7.549 0.856 17.789 1.00 93.31 172 LYS A N 1
ATOM 1373 C CA . LYS A 1 172 ? 6.147 0.977 17.396 1.00 93.31 172 LYS A CA 1
ATOM 1374 C C . LYS A 1 172 ? 5.360 1.579 18.548 1.00 93.31 172 LYS A C 1
ATOM 1376 O O . LYS A 1 172 ? 5.433 1.073 19.665 1.00 93.31 172 LYS A O 1
ATOM 1381 N N . VAL A 1 173 ? 4.601 2.621 18.228 1.00 95.81 173 VAL A N 1
ATOM 1382 C CA . VAL A 1 173 ? 3.641 3.250 19.134 1.00 95.81 173 VAL A CA 1
ATOM 1383 C C . VAL A 1 173 ? 2.482 2.288 19.375 1.00 95.81 173 VAL A C 1
ATOM 1385 O O . VAL A 1 173 ? 1.861 1.800 18.424 1.00 95.81 173 VAL A O 1
ATOM 1388 N N . ILE A 1 174 ? 2.209 2.026 20.646 1.00 97.62 174 ILE A N 1
ATOM 1389 C CA . ILE A 1 174 ? 1.108 1.208 21.139 1.00 97.62 174 ILE A CA 1
ATOM 1390 C C . ILE A 1 174 ? 0.351 2.033 22.178 1.00 97.62 174 ILE A C 1
ATOM 1392 O O . ILE A 1 174 ? 0.958 2.646 23.051 1.00 97.62 174 ILE A O 1
ATOM 1396 N N . ILE A 1 175 ? -0.973 2.039 22.086 1.00 97.69 175 ILE A N 1
ATOM 1397 C CA . ILE A 1 175 ? -1.859 2.704 23.042 1.00 97.69 175 ILE A CA 1
ATOM 1398 C C . ILE A 1 175 ? -2.568 1.605 23.826 1.00 97.69 175 ILE A C 1
ATOM 1400 O O . ILE A 1 175 ? -3.195 0.733 23.221 1.00 97.69 175 ILE A O 1
ATOM 1404 N N . LEU A 1 176 ? -2.450 1.595 25.152 1.00 97.62 176 LEU A N 1
ATOM 1405 C CA . LEU A 1 176 ? -3.200 0.638 25.964 1.00 97.62 176 LEU A CA 1
ATOM 1406 C C . LEU A 1 176 ? -4.685 1.000 25.939 1.00 97.62 176 LEU A C 1
ATOM 1408 O O . LEU A 1 176 ? -5.053 2.166 25.811 1.00 97.62 176 LEU A O 1
ATOM 1412 N N . ALA A 1 177 ? -5.552 -0.004 26.060 1.00 96.56 177 ALA A N 1
ATOM 1413 C CA . ALA A 1 177 ? -6.990 0.238 26.048 1.00 96.56 177 ALA A CA 1
ATOM 1414 C C . ALA A 1 177 ? -7.439 1.165 27.189 1.00 96.56 177 ALA A C 1
ATOM 1416 O O . ALA A 1 177 ? -8.313 2.001 26.992 1.00 96.56 177 ALA A O 1
ATOM 1417 N N . GLU A 1 178 ? -6.818 1.038 28.359 1.00 96.69 178 GLU A N 1
ATOM 1418 C CA . GLU A 1 178 ? -7.113 1.857 29.539 1.00 96.69 178 GLU A CA 1
ATOM 1419 C C . GLU A 1 178 ? -6.719 3.324 29.329 1.00 96.69 178 GLU A C 1
ATOM 1421 O O . GLU A 1 178 ? -7.528 4.211 29.590 1.00 96.69 178 GLU A O 1
ATOM 1426 N N . ASP A 1 179 ? -5.532 3.577 28.768 1.00 97.62 179 ASP A N 1
ATOM 1427 C CA . ASP A 1 179 ? -5.055 4.930 28.457 1.00 97.62 179 ASP A CA 1
ATOM 1428 C C . ASP A 1 179 ? -5.952 5.619 27.421 1.00 97.62 179 ASP A C 1
ATOM 1430 O O . ASP A 1 179 ? -6.294 6.791 27.570 1.00 97.62 179 ASP A O 1
ATOM 1434 N N . LEU A 1 180 ? -6.376 4.878 26.388 1.00 97.06 180 LEU A N 1
ATOM 1435 C CA . LEU A 1 180 ? -7.281 5.399 25.365 1.00 97.06 180 LEU A CA 1
ATOM 1436 C C . LEU A 1 180 ? -8.637 5.787 25.963 1.00 97.06 180 LEU A C 1
ATOM 1438 O O . LEU A 1 180 ? -9.160 6.851 25.648 1.00 97.06 180 LEU A O 1
ATOM 1442 N N . HIS A 1 181 ? -9.195 4.942 26.832 1.00 95.81 181 HIS A N 1
ATOM 1443 C CA . HIS A 1 181 ? -10.465 5.218 27.504 1.00 95.81 181 HIS A CA 1
ATOM 1444 C C . HIS A 1 181 ? -10.353 6.424 28.446 1.00 95.81 181 HIS A C 1
ATOM 1446 O O . HIS A 1 181 ? -11.184 7.322 28.373 1.00 95.81 181 HIS A O 1
ATOM 1452 N N . SER A 1 182 ? -9.301 6.475 29.269 1.00 96.19 182 SER A N 1
ATOM 1453 C CA . SER A 1 182 ? -9.023 7.597 30.176 1.00 96.19 182 SER A CA 1
ATOM 1454 C C . SER A 1 182 ? -8.893 8.920 29.415 1.00 96.19 182 SER A C 1
ATOM 1456 O O . SER A 1 182 ? -9.467 9.936 29.806 1.00 96.19 182 SER A O 1
ATOM 1458 N N . TRP A 1 183 ? -8.212 8.900 28.265 1.00 96.00 183 TRP A N 1
ATOM 1459 C CA . TRP A 1 183 ? -8.124 10.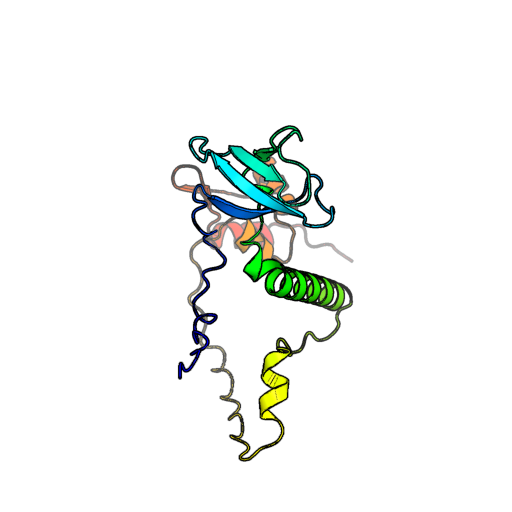062 27.387 1.00 96.00 183 TRP A CA 1
ATOM 1460 C C . TRP A 1 183 ? -9.498 10.498 26.861 1.00 96.00 183 TRP A C 1
ATOM 1462 O O . TRP A 1 183 ? -9.819 11.680 26.966 1.00 96.00 183 TRP A O 1
ATOM 1472 N N . ILE A 1 184 ? -10.336 9.575 26.365 1.00 95.75 184 ILE A N 1
ATOM 1473 C CA . ILE A 1 184 ? -11.699 9.898 25.894 1.00 95.75 184 ILE A CA 1
ATOM 1474 C C . ILE A 1 184 ? -12.531 10.527 27.018 1.00 95.75 184 ILE A C 1
ATOM 1476 O O . ILE A 1 184 ? -13.212 11.523 26.791 1.00 95.75 184 ILE A O 1
ATOM 1480 N N . GLU A 1 185 ? -12.458 9.972 28.229 1.00 95.31 185 GLU A N 1
ATOM 1481 C CA . GLU A 1 185 ? -13.170 10.484 29.407 1.00 95.31 185 GLU A CA 1
ATOM 1482 C C . GLU A 1 185 ? -12.682 11.876 29.841 1.00 95.31 185 GLU A C 1
ATOM 1484 O O . GLU A 1 185 ? -13.447 12.641 30.426 1.00 95.31 185 GLU A O 1
ATOM 1489 N N . SER A 1 186 ? -11.428 12.226 29.534 1.00 94.62 186 SER A N 1
ATOM 1490 C CA . SER A 1 186 ? -10.847 13.542 29.827 1.00 94.62 186 SER A CA 1
ATOM 1491 C C . SER A 1 186 ? -11.250 14.639 28.838 1.00 94.62 186 SER A C 1
ATOM 1493 O O . SER A 1 186 ? -11.062 15.823 29.131 1.00 94.62 186 SER A O 1
ATOM 1495 N N . LEU A 1 187 ? -11.790 14.272 27.668 1.00 92.94 187 LEU A N 1
ATOM 1496 C CA . LEU A 1 187 ? -12.160 15.246 26.647 1.00 92.94 187 LEU A CA 1
ATOM 1497 C C . LEU A 1 187 ? -13.275 16.167 27.169 1.00 92.94 187 LEU A C 1
ATOM 1499 O O . LEU A 1 187 ? -14.227 15.702 27.805 1.00 92.94 187 LEU A O 1
ATOM 1503 N N . PRO A 1 188 ? -13.198 17.482 26.894 1.00 91.38 188 PRO A N 1
ATOM 1504 C CA . PRO A 1 188 ? -14.238 18.405 27.314 1.00 91.38 188 PRO A CA 1
ATOM 1505 C C . PRO A 1 188 ? -15.566 17.996 26.672 1.00 91.38 188 PRO A C 1
ATOM 1507 O O . PRO A 1 188 ? -15.664 17.841 25.456 1.00 91.38 188 PRO A O 1
ATOM 1510 N N . THR A 1 189 ? -16.604 17.832 27.490 1.00 88.69 189 THR A N 1
ATOM 1511 C CA . THR A 1 189 ? -17.954 17.596 26.979 1.00 88.69 189 THR A CA 1
ATOM 1512 C C . THR A 1 189 ? -18.497 18.931 26.501 1.00 88.69 189 THR A C 1
ATOM 1514 O O . THR A 1 189 ? -18.633 19.865 27.295 1.00 88.69 189 THR A O 1
ATOM 1517 N N . GLU A 1 190 ? -18.768 19.054 25.206 1.00 74.12 190 GLU A N 1
ATOM 1518 C CA . GLU A 1 190 ? -19.362 20.269 24.663 1.00 74.12 190 GLU A CA 1
ATOM 1519 C C . GLU A 1 190 ? -20.721 20.497 25.351 1.00 74.12 190 GLU A C 1
ATOM 1521 O O . GLU A 1 190 ? -21.602 19.634 25.332 1.00 74.12 190 GLU A O 1
ATOM 1526 N N . ARG A 1 191 ? -20.872 21.633 26.042 1.00 50.75 191 ARG A N 1
ATOM 1527 C CA . ARG A 1 191 ? -22.179 22.088 26.521 1.00 50.75 191 ARG A CA 1
ATOM 1528 C C . ARG A 1 191 ? -22.874 22.757 25.340 1.00 50.75 191 ARG A C 1
ATOM 1530 O O . ARG A 1 191 ? -22.372 23.767 24.852 1.00 50.75 191 ARG A O 1
ATOM 1537 N N . ALA A 1 192 ? -23.981 22.161 24.901 1.00 46.12 192 ALA A N 1
ATOM 1538 C CA . ALA A 1 192 ? -24.951 22.792 24.009 1.00 46.12 192 ALA A CA 1
ATOM 1539 C C . ALA A 1 192 ? -25.494 24.107 24.594 1.00 46.12 192 ALA A C 1
ATOM 1541 O O . ALA A 1 192 ? -25.559 24.215 25.845 1.00 46.12 192 ALA A O 1
#